Protein AF-A0AAD3H451-F1 (afdb_monomer_lite)

Organism: NCBI:txid426638

Secondary structure (DSSP, 8-state):
---HHHHHHHHHHHHHHHHHHTTHHHHHHHHHHHHHHHHHHHTTS------SS-GGGSHHHHHHHHHTT-----HHHHHHHHHGGGS---------------S--------------SS-HHHHHHHHHHHHHHHT-HHHHHHHHHHHHHHHS---GGG----TTS-GGG--TTHHHHHHHHHHHHHHHHHHHHHHT-

pLDDT: mean 73.55, std 19.41, range [30.14, 94.62]

Structure (mmCIF, N/CA/C/O backbone):
data_AF-A0AAD3H451-F1
#
_entry.id   AF-A0AAD3H451-F1
#
loop_
_atom_site.group_PDB
_atom_site.id
_atom_site.type_symbol
_atom_site.label_atom_id
_atom_site.label_alt_id
_atom_site.label_comp_id
_atom_site.label_asym_id
_atom_site.label_entity_id
_atom_site.label_seq_id
_atom_site.pdbx_PDB_ins_code
_atom_site.Cartn_x
_atom_site.Cartn_y
_atom_site.Cartn_z
_atom_site.occupancy
_atom_site.B_iso_or_equiv
_atom_site.auth_seq_id
_atom_site.auth_comp_id
_atom_site.auth_asym_id
_atom_site.auth_atom_id
_atom_site.pdbx_PDB_model_num
ATOM 1 N N . MET A 1 1 ? 6.032 -18.354 -33.527 1.00 51.16 1 MET A N 1
ATOM 2 C CA . MET A 1 1 ? 7.260 -18.068 -32.752 1.00 51.16 1 MET A CA 1
ATOM 3 C C . MET A 1 1 ? 6.997 -16.821 -31.937 1.00 51.16 1 MET A C 1
ATOM 5 O O . MET A 1 1 ? 6.610 -15.822 -32.528 1.00 51.16 1 MET A O 1
ATOM 9 N N . GLN A 1 2 ? 7.125 -16.893 -30.615 1.00 64.44 2 GLN A N 1
ATOM 10 C CA . GLN A 1 2 ? 6.953 -15.734 -29.738 1.00 64.44 2 GLN A CA 1
ATOM 11 C C . GLN A 1 2 ? 8.214 -14.866 -29.812 1.00 64.44 2 GLN A C 1
ATOM 13 O O . GLN A 1 2 ? 9.323 -15.405 -29.805 1.00 64.44 2 GLN A O 1
ATOM 18 N N . SER A 1 3 ? 8.066 -13.548 -29.959 1.00 85.88 3 SER A N 1
ATOM 19 C CA . SER A 1 3 ? 9.217 -12.641 -30.021 1.00 85.88 3 SER A CA 1
ATOM 20 C C . SER A 1 3 ? 9.951 -12.638 -28.679 1.00 85.88 3 SER A C 1
ATOM 22 O O . SER A 1 3 ? 9.318 -12.699 -27.626 1.00 85.88 3 SER A O 1
ATOM 24 N N . LEU A 1 4 ? 11.281 -12.494 -28.690 1.00 84.19 4 LEU A N 1
ATOM 25 C CA . LEU A 1 4 ? 12.076 -12.323 -27.465 1.00 84.19 4 LEU A CA 1
ATOM 26 C C . LEU A 1 4 ? 11.558 -11.152 -26.610 1.00 84.19 4 LEU A C 1
ATOM 28 O O . LEU A 1 4 ? 11.587 -11.219 -25.385 1.00 84.19 4 LEU A O 1
ATOM 32 N N . LYS A 1 5 ? 11.041 -10.096 -27.255 1.00 81.81 5 LYS A N 1
ATOM 33 C CA . LYS A 1 5 ? 10.414 -8.962 -26.561 1.00 81.81 5 LYS A CA 1
ATOM 34 C C . LYS A 1 5 ? 9.150 -9.386 -25.812 1.00 81.81 5 LYS A C 1
ATOM 36 O O . LYS A 1 5 ? 9.004 -9.031 -24.649 1.00 81.81 5 LYS A O 1
ATOM 41 N N . ASP A 1 6 ? 8.297 -10.185 -26.449 1.00 81.12 6 ASP A N 1
ATOM 42 C CA . ASP A 1 6 ? 7.048 -10.666 -25.851 1.00 81.12 6 ASP A CA 1
ATOM 43 C C . ASP A 1 6 ? 7.334 -11.586 -24.658 1.00 81.12 6 ASP A C 1
ATOM 45 O O . ASP A 1 6 ? 6.686 -11.459 -23.625 1.00 81.12 6 ASP A O 1
ATOM 49 N N . TYR A 1 7 ? 8.351 -12.449 -24.770 1.00 82.25 7 TYR A N 1
ATOM 50 C CA . TYR A 1 7 ? 8.798 -13.320 -23.678 1.00 82.25 7 TYR A CA 1
ATOM 51 C C . TYR A 1 7 ? 9.331 -12.530 -22.471 1.00 82.25 7 TYR A C 1
ATOM 53 O O . TYR A 1 7 ? 8.996 -12.822 -21.325 1.00 82.25 7 TYR A O 1
ATOM 61 N N . ILE A 1 8 ? 10.156 -11.504 -22.711 1.00 86.06 8 ILE A N 1
ATOM 62 C CA . ILE A 1 8 ? 10.684 -10.661 -21.629 1.00 86.06 8 ILE A CA 1
ATOM 63 C C . ILE A 1 8 ? 9.547 -9.894 -20.944 1.00 86.06 8 ILE A C 1
ATOM 65 O O . ILE A 1 8 ? 9.531 -9.791 -19.718 1.00 86.06 8 ILE A O 1
ATOM 69 N N . SER A 1 9 ? 8.587 -9.370 -21.712 1.00 84.75 9 SER A N 1
ATOM 70 C CA . SER A 1 9 ? 7.425 -8.673 -21.156 1.00 84.75 9 SER A CA 1
ATOM 71 C C . SER A 1 9 ? 6.523 -9.598 -20.339 1.00 84.75 9 SER A C 1
ATOM 73 O O . SER A 1 9 ? 6.148 -9.220 -19.232 1.00 84.75 9 SER A O 1
ATOM 75 N N . SER A 1 10 ? 6.234 -10.814 -20.814 1.00 84.88 10 SER A N 1
ATOM 76 C CA . SER A 1 10 ? 5.425 -11.774 -20.053 1.00 84.88 10 SER A CA 1
ATOM 77 C C . SER A 1 10 ? 6.115 -12.208 -18.761 1.00 84.88 10 SER A C 1
ATOM 79 O O . SER A 1 10 ? 5.480 -12.253 -17.713 1.00 84.88 10 SER A O 1
ATOM 81 N N . PHE A 1 11 ? 7.428 -12.453 -18.806 1.00 86.31 11 PHE A N 1
ATOM 82 C CA . PHE A 1 11 ? 8.206 -12.792 -17.616 1.00 86.31 11 PHE A CA 1
ATOM 83 C C . PHE A 1 11 ? 8.221 -11.649 -16.590 1.00 86.31 11 PHE A C 1
ATOM 85 O O . PHE A 1 11 ? 8.091 -11.879 -15.387 1.00 86.31 11 PHE A O 1
ATOM 92 N N . ALA A 1 12 ? 8.362 -10.402 -17.051 1.00 87.00 12 ALA A N 1
ATOM 93 C CA . ALA A 1 12 ? 8.300 -9.235 -16.177 1.00 87.00 12 ALA A CA 1
ATOM 94 C C . ALA A 1 12 ? 6.914 -9.081 -15.528 1.00 87.00 12 ALA A C 1
ATOM 96 O O . ALA A 1 12 ? 6.833 -8.826 -14.326 1.00 87.00 12 ALA A O 1
ATOM 97 N N . ASP A 1 13 ? 5.840 -9.283 -16.294 1.00 88.31 13 ASP A N 1
ATOM 98 C CA . ASP A 1 13 ? 4.466 -9.234 -15.788 1.00 88.31 13 ASP A CA 1
ATOM 99 C C . ASP A 1 13 ? 4.198 -10.324 -14.744 1.00 88.31 13 ASP A C 1
ATOM 101 O O . ASP A 1 13 ? 3.615 -10.038 -13.697 1.00 88.31 13 ASP A O 1
ATOM 105 N N . GLU A 1 14 ? 4.686 -11.543 -14.977 1.00 86.69 14 GLU A N 1
ATOM 106 C CA . GLU A 1 14 ? 4.585 -12.651 -14.027 1.00 86.69 14 GLU A CA 1
ATOM 107 C C . GLU A 1 14 ? 5.335 -12.340 -12.724 1.00 86.69 14 GLU A C 1
ATOM 109 O O . GLU A 1 14 ? 4.774 -12.473 -11.635 1.00 86.69 14 GLU A O 1
ATOM 114 N N . GLN A 1 15 ? 6.561 -11.807 -1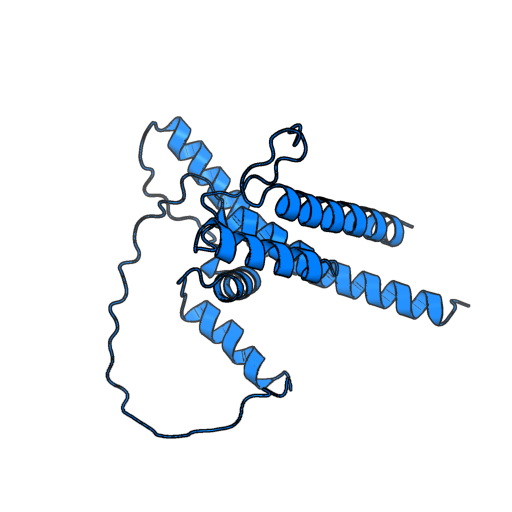2.802 1.00 87.50 15 GLN A N 1
ATOM 115 C CA . GLN A 1 15 ? 7.282 -11.364 -11.605 1.00 87.50 15 GLN A CA 1
ATOM 116 C C . GLN A 1 15 ? 6.552 -10.253 -10.849 1.00 87.50 15 GLN A C 1
ATOM 118 O O . GLN A 1 15 ? 6.535 -10.247 -9.615 1.00 87.50 15 GLN A O 1
ATOM 123 N N . THR A 1 16 ? 5.976 -9.287 -11.562 1.00 88.31 16 THR A N 1
ATOM 124 C CA . THR A 1 16 ? 5.192 -8.213 -10.950 1.00 88.31 16 THR A CA 1
ATOM 125 C C . THR A 1 16 ? 3.943 -8.770 -10.263 1.00 88.31 16 THR A C 1
ATOM 127 O O . THR A 1 16 ? 3.632 -8.361 -9.141 1.00 88.31 16 THR A O 1
ATOM 130 N N . TYR A 1 17 ? 3.268 -9.741 -10.875 1.00 87.69 17 TYR A N 1
ATOM 131 C CA . TYR A 1 17 ? 2.113 -10.417 -10.292 1.00 87.69 17 TYR A CA 1
ATOM 132 C C . TYR A 1 17 ? 2.474 -11.214 -9.030 1.00 87.69 17 TYR A C 1
ATOM 134 O O . TYR A 1 17 ? 1.788 -11.101 -8.013 1.00 87.69 17 TYR A O 1
ATOM 142 N N . GLU A 1 18 ? 3.597 -11.933 -9.029 1.00 86.62 18 GLU A N 1
ATOM 143 C CA . GLU A 1 18 ? 4.084 -12.641 -7.837 1.00 86.62 18 GLU A CA 1
ATOM 144 C C . GLU A 1 18 ? 4.437 -11.680 -6.689 1.00 86.62 18 GLU A C 1
ATOM 146 O O . GLU A 1 18 ? 4.125 -11.942 -5.526 1.00 86.62 18 GLU A O 1
ATOM 151 N N . ARG A 1 19 ? 5.008 -10.506 -6.989 1.00 86.38 19 ARG A N 1
ATOM 152 C CA . ARG A 1 19 ? 5.228 -9.458 -5.973 1.00 86.38 19 ARG A CA 1
ATOM 153 C C . ARG A 1 19 ? 3.914 -8.909 -5.419 1.00 86.38 19 ARG A C 1
ATOM 155 O O . ARG A 1 19 ? 3.846 -8.592 -4.235 1.00 86.38 19 ARG A O 1
ATOM 162 N N . LEU A 1 20 ? 2.874 -8.804 -6.245 1.00 88.75 20 LEU A N 1
ATOM 163 C CA . LEU A 1 20 ? 1.543 -8.381 -5.802 1.00 88.75 20 LEU A CA 1
ATOM 164 C C . LEU A 1 20 ? 0.877 -9.427 -4.908 1.00 88.75 20 LEU A C 1
ATOM 166 O O . LEU A 1 20 ? 0.284 -9.046 -3.902 1.00 88.75 20 LEU A O 1
ATOM 170 N N . LYS A 1 21 ? 1.041 -10.725 -5.194 1.00 87.88 21 LYS A N 1
ATOM 171 C CA . LYS A 1 21 ? 0.576 -11.800 -4.299 1.00 87.88 21 LYS A CA 1
ATOM 172 C C . LYS A 1 21 ? 1.176 -11.692 -2.899 1.00 87.88 21 LYS A C 1
ATOM 174 O O . LYS A 1 21 ? 0.471 -11.914 -1.922 1.00 87.88 21 LYS A O 1
ATOM 179 N N . GLN A 1 22 ? 2.440 -11.279 -2.781 1.00 84.56 22 GLN A N 1
ATOM 180 C CA . GLN A 1 22 ? 3.082 -11.055 -1.476 1.00 84.56 22 GLN A CA 1
ATOM 181 C C . GLN A 1 22 ? 2.424 -9.924 -0.667 1.00 84.56 22 GLN A C 1
ATOM 183 O O . GLN A 1 22 ? 2.568 -9.882 0.554 1.00 84.56 22 GLN A O 1
ATOM 188 N N . CYS A 1 23 ? 1.679 -9.018 -1.310 1.00 92.06 23 CYS A N 1
ATOM 189 C CA . CYS A 1 23 ? 0.878 -8.021 -0.601 1.00 92.06 23 CYS A CA 1
ATOM 190 C C . CYS A 1 23 ? -0.379 -8.617 0.052 1.00 92.06 23 CYS A C 1
ATOM 192 O O . CYS A 1 23 ? -0.936 -7.972 0.939 1.00 92.06 23 CYS A O 1
ATOM 194 N N . GLY A 1 24 ? -0.786 -9.837 -0.323 1.00 89.50 24 GLY A N 1
ATOM 195 C CA . GLY A 1 24 ? -1.948 -10.540 0.230 1.00 89.50 24 GLY A CA 1
ATOM 196 C C . GLY A 1 24 ? -1.877 -10.736 1.746 1.00 89.50 24 GLY A C 1
ATOM 197 O O . GLY A 1 24 ? -2.865 -10.511 2.432 1.00 89.50 24 GLY A O 1
ATOM 198 N N . GLU A 1 25 ? -0.692 -10.998 2.309 1.00 88.38 25 GLU A N 1
ATOM 199 C CA . GLU A 1 25 ? -0.526 -11.104 3.770 1.00 88.38 25 GLU A CA 1
ATOM 200 C C . GLU A 1 25 ? -0.919 -9.798 4.494 1.00 88.38 25 GLU A C 1
ATOM 202 O O . GLU A 1 25 ? -1.491 -9.809 5.586 1.00 88.38 25 GLU A O 1
ATOM 207 N N . ILE A 1 26 ? -0.631 -8.643 3.879 1.00 90.44 26 ILE A N 1
ATOM 208 C CA . ILE A 1 26 ? -1.026 -7.333 4.414 1.00 90.44 26 ILE A CA 1
ATOM 209 C C . ILE A 1 26 ? -2.531 -7.100 4.206 1.00 90.44 26 ILE A C 1
ATOM 211 O O . ILE A 1 26 ? -3.169 -6.471 5.053 1.00 90.44 26 ILE A O 1
ATOM 215 N N . GLU A 1 27 ? -3.112 -7.599 3.111 1.00 92.12 27 GLU A N 1
ATOM 216 C CA . GLU A 1 27 ? -4.566 -7.567 2.883 1.00 92.12 27 GLU A CA 1
ATOM 217 C C . GLU A 1 27 ? -5.321 -8.366 3.947 1.00 92.12 27 GLU A C 1
ATOM 219 O O . GLU A 1 27 ? -6.341 -7.890 4.454 1.00 92.12 27 GLU A O 1
ATOM 224 N N . ASP A 1 28 ? -4.790 -9.517 4.354 1.00 90.94 28 ASP A N 1
ATOM 225 C CA . ASP A 1 28 ? -5.343 -10.326 5.439 1.00 90.94 28 ASP A CA 1
ATOM 226 C C . ASP A 1 28 ? -5.274 -9.575 6.775 1.00 90.94 28 ASP A C 1
ATOM 228 O O . ASP A 1 28 ? -6.281 -9.458 7.480 1.00 90.94 28 ASP A O 1
ATOM 232 N N . ALA A 1 29 ? -4.125 -8.962 7.090 1.00 88.75 29 ALA A N 1
ATOM 233 C CA . ALA A 1 29 ? -3.972 -8.119 8.280 1.00 88.75 29 ALA A CA 1
ATOM 234 C C . ALA A 1 29 ? -4.946 -6.922 8.277 1.00 88.75 29 ALA A C 1
ATOM 236 O O . ALA A 1 29 ? -5.543 -6.577 9.304 1.00 88.75 29 ALA A O 1
ATOM 237 N N . LEU A 1 30 ? -5.146 -6.284 7.117 1.00 90.31 30 LEU A N 1
ATOM 238 C CA . LEU A 1 30 ? -6.109 -5.195 6.950 1.00 90.31 30 LEU A CA 1
ATOM 239 C C . LEU A 1 30 ? -7.546 -5.683 7.155 1.00 90.31 30 LEU A C 1
ATOM 241 O O . LEU A 1 30 ? -8.328 -5.024 7.846 1.00 90.31 30 LEU A O 1
ATOM 245 N N . THR A 1 31 ? -7.893 -6.830 6.577 1.00 91.06 31 THR A N 1
ATOM 246 C CA . THR A 1 31 ? -9.216 -7.450 6.706 1.00 91.06 31 THR A CA 1
ATOM 247 C C . THR A 1 31 ? -9.520 -7.767 8.164 1.00 91.06 31 THR A C 1
ATOM 249 O O . THR A 1 31 ? -10.601 -7.435 8.661 1.00 91.06 31 THR A O 1
ATOM 252 N N . GLU A 1 32 ? -8.543 -8.311 8.886 1.00 88.44 32 GLU A N 1
ATOM 253 C CA . GLU A 1 32 ? -8.673 -8.635 10.300 1.00 88.44 32 GLU A CA 1
ATOM 254 C C . GLU A 1 32 ? -8.827 -7.376 11.170 1.00 88.44 32 GLU A C 1
ATOM 256 O O . GLU A 1 32 ? -9.737 -7.303 12.006 1.00 88.44 32 GLU A O 1
ATOM 261 N N . CYS A 1 33 ? -8.047 -6.319 10.903 1.00 86.56 33 CYS A N 1
ATOM 262 C CA . CYS A 1 33 ? -8.249 -5.018 11.549 1.00 86.56 33 CYS A CA 1
ATOM 263 C C . CYS A 1 33 ? -9.675 -4.494 11.340 1.00 86.56 33 CYS A C 1
ATOM 265 O O . CYS A 1 33 ? -10.351 -4.054 12.279 1.00 86.56 33 CYS A O 1
ATOM 267 N N . GLN A 1 34 ? -10.161 -4.535 10.097 1.00 88.25 34 GLN A N 1
ATOM 268 C CA . GLN A 1 34 ? -11.492 -4.046 9.757 1.00 88.25 34 GLN A CA 1
ATOM 269 C C . GLN A 1 34 ? -12.590 -4.883 10.421 1.00 88.25 34 GLN A C 1
ATOM 271 O O . GLN A 1 34 ? -13.596 -4.319 10.866 1.00 88.25 34 GLN A O 1
ATOM 276 N N . ARG A 1 35 ? -12.406 -6.206 10.519 1.00 88.38 35 ARG A N 1
ATOM 277 C CA . ARG A 1 35 ? -13.314 -7.124 11.218 1.00 88.38 35 ARG A CA 1
ATOM 278 C C . ARG A 1 35 ? -13.428 -6.749 12.693 1.00 88.38 35 ARG A C 1
ATOM 280 O O . ARG A 1 35 ? -14.539 -6.490 13.163 1.00 88.38 35 ARG A O 1
ATOM 287 N N . ILE A 1 36 ? -12.301 -6.627 13.395 1.00 84.44 36 ILE A N 1
ATOM 288 C CA . ILE A 1 36 ? -12.267 -6.239 14.814 1.00 84.44 36 ILE A CA 1
ATOM 289 C C . ILE A 1 36 ? -12.888 -4.860 15.010 1.00 84.44 36 ILE A C 1
ATOM 291 O O . ILE A 1 36 ? -13.724 -4.673 15.895 1.00 84.44 36 ILE A O 1
ATOM 295 N N . ARG A 1 37 ? -12.577 -3.898 14.135 1.00 82.50 37 ARG A N 1
ATOM 296 C CA . ARG A 1 37 ? -13.175 -2.560 14.188 1.00 82.50 37 ARG A CA 1
ATOM 297 C C . ARG A 1 37 ? -14.698 -2.594 14.049 1.00 82.50 37 ARG A C 1
ATOM 299 O O . ARG A 1 37 ? -15.393 -1.870 14.764 1.00 82.50 37 ARG A O 1
ATOM 306 N N . LYS A 1 38 ? -15.234 -3.394 13.120 1.00 84.19 38 LYS A N 1
ATOM 307 C CA . LYS A 1 38 ? -16.688 -3.561 12.941 1.00 84.19 38 LYS A CA 1
ATOM 308 C C . LYS A 1 38 ? -17.328 -4.149 14.195 1.00 84.19 38 LYS A C 1
ATOM 310 O O . LYS A 1 38 ? -18.381 -3.666 14.607 1.00 84.19 38 LYS A O 1
ATOM 315 N N . LEU A 1 39 ? -16.692 -5.141 14.815 1.00 82.94 39 LEU A N 1
ATOM 316 C CA . LEU A 1 39 ? -17.170 -5.710 16.072 1.00 82.94 39 LEU A CA 1
ATOM 317 C C . LEU A 1 39 ? -17.139 -4.671 17.200 1.00 82.94 39 LEU A C 1
ATOM 319 O O . LEU A 1 39 ? -18.149 -4.494 17.874 1.00 82.94 39 LEU A O 1
ATOM 323 N N . ALA A 1 40 ? -16.044 -3.921 17.358 1.00 79.62 40 ALA A N 1
ATOM 324 C CA . ALA A 1 40 ? -15.904 -2.924 18.424 1.00 79.62 40 ALA A CA 1
ATOM 325 C C . ALA A 1 40 ? -16.958 -1.813 18.321 1.00 79.62 40 ALA A C 1
ATOM 327 O O . ALA A 1 40 ? -17.540 -1.397 19.323 1.00 79.62 40 ALA A O 1
ATOM 328 N N . LYS A 1 41 ? -17.285 -1.390 17.090 1.00 80.62 41 LYS A N 1
ATOM 329 C CA . LYS A 1 41 ? -18.405 -0.472 16.834 1.00 80.62 41 LYS A CA 1
ATOM 330 C C . LYS A 1 41 ? -19.750 -1.057 17.274 1.00 80.62 41 LYS A C 1
ATOM 332 O O . LYS A 1 41 ? -20.539 -0.338 17.879 1.00 80.62 41 LYS A O 1
ATOM 337 N N . LYS A 1 42 ? -20.014 -2.337 16.984 1.00 81.19 42 LYS A N 1
ATOM 338 C CA . LYS A 1 42 ? -21.255 -3.019 17.397 1.00 81.19 42 LYS A CA 1
ATOM 339 C C . LYS A 1 42 ? -21.348 -3.176 18.918 1.00 81.19 42 LYS A C 1
ATOM 341 O O . LYS A 1 42 ? -22.424 -2.999 19.473 1.00 81.19 42 LYS A O 1
ATOM 346 N N . ALA A 1 43 ? -20.228 -3.452 19.582 1.00 78.44 43 ALA A N 1
ATOM 347 C CA . ALA A 1 43 ? -20.159 -3.661 21.026 1.00 78.44 43 ALA A CA 1
ATOM 348 C C . ALA A 1 43 ? -20.160 -2.361 21.861 1.00 78.44 43 ALA A C 1
ATOM 350 O O . ALA A 1 43 ? -20.116 -2.440 23.084 1.00 78.44 43 ALA A O 1
ATOM 351 N N . LYS A 1 44 ? -20.192 -1.168 21.234 1.00 69.94 44 LYS A N 1
ATOM 352 C CA . LYS A 1 44 ? -20.089 0.150 21.905 1.00 69.94 44 LYS A CA 1
ATOM 353 C C . LYS A 1 44 ? -18.922 0.245 22.910 1.00 69.94 44 LYS A C 1
ATOM 355 O O . LYS A 1 44 ? -19.012 0.963 23.902 1.00 69.94 44 LYS A O 1
ATOM 360 N N . GLY A 1 45 ? -17.819 -0.464 22.672 1.00 60.38 45 GLY A N 1
ATOM 361 C CA . GLY A 1 45 ? -16.760 -0.601 23.669 1.00 60.38 45 GLY A CA 1
ATOM 362 C C . GLY A 1 45 ? -15.492 -1.260 23.143 1.00 60.38 45 GLY A C 1
ATOM 363 O O . GLY A 1 45 ? -15.361 -1.547 21.950 1.00 60.38 45 GLY A O 1
ATOM 364 N N . LYS A 1 46 ? -14.535 -1.471 24.053 1.00 58.62 46 LYS A N 1
ATOM 365 C CA . LYS A 1 46 ? -13.298 -2.203 23.767 1.00 58.62 46 LYS A CA 1
ATOM 366 C C . LYS A 1 46 ? -13.621 -3.686 23.639 1.00 58.62 46 LYS A C 1
ATOM 368 O O . LYS A 1 46 ? -14.264 -4.254 24.513 1.00 58.62 46 LYS A O 1
ATOM 373 N N . ILE A 1 47 ? -13.166 -4.290 22.550 1.00 61.25 47 ILE A N 1
ATOM 374 C CA . ILE A 1 47 ? -13.132 -5.740 22.412 1.00 61.25 47 ILE A CA 1
ATOM 375 C C . ILE A 1 47 ? -11.695 -6.158 22.678 1.00 61.25 47 ILE A C 1
ATOM 377 O O . ILE A 1 47 ? -10.792 -5.694 21.983 1.00 61.25 47 ILE A O 1
ATOM 381 N N . ASP A 1 48 ? -11.498 -7.045 23.649 1.00 63.41 48 ASP A N 1
ATOM 382 C CA . ASP A 1 48 ? -10.198 -7.648 23.968 1.00 63.41 48 ASP A CA 1
ATOM 383 C C . ASP A 1 48 ? -9.860 -8.794 22.997 1.00 63.41 48 ASP A C 1
ATOM 385 O O . ASP A 1 48 ? -9.395 -9.861 23.385 1.00 63.41 48 ASP A O 1
ATOM 389 N N . GLN A 1 49 ? -10.136 -8.592 21.706 1.00 67.19 49 GLN A N 1
ATOM 390 C CA . GLN A 1 49 ? -9.804 -9.543 20.654 1.00 67.19 49 GLN A CA 1
ATOM 391 C C . GLN A 1 49 ? -8.537 -9.052 19.964 1.00 67.19 49 GLN A C 1
ATOM 393 O O . GLN A 1 49 ? -8.540 -8.017 19.296 1.00 67.19 49 GLN A O 1
ATOM 398 N N . GLU A 1 50 ? -7.447 -9.791 20.159 1.00 71.00 50 GLU A N 1
ATOM 399 C CA . GLU A 1 50 ? -6.223 -9.584 19.395 1.00 71.00 50 GLU A CA 1
ATOM 400 C C . GLU A 1 50 ? -6.474 -10.044 17.943 1.00 71.00 50 GLU A C 1
ATOM 402 O O . GLU A 1 50 ? -7.090 -11.096 17.745 1.00 71.00 50 GLU A O 1
ATOM 407 N N . PRO A 1 51 ? -6.065 -9.266 16.923 1.00 74.62 51 PRO A N 1
ATOM 408 C CA . PRO A 1 51 ? -6.083 -9.727 15.534 1.00 74.62 51 PRO A CA 1
ATOM 409 C C . PRO A 1 51 ? -5.311 -11.033 15.380 1.00 74.62 51 PRO A C 1
ATOM 411 O O . PRO A 1 51 ? -4.197 -11.159 15.886 1.00 74.62 51 PRO A O 1
ATOM 414 N N . SER A 1 52 ? -5.888 -11.980 14.638 1.00 80.62 52 SER A N 1
ATOM 415 C CA . SER A 1 52 ? -5.211 -13.234 14.286 1.00 80.62 52 SER A CA 1
ATOM 416 C C . SER A 1 52 ? -3.969 -13.015 13.419 1.00 80.62 52 SER A C 1
ATOM 418 O O . SER A 1 52 ? -3.049 -13.825 13.461 1.00 80.62 52 SER A O 1
ATOM 420 N N . ILE A 1 53 ? -3.951 -11.933 12.635 1.00 81.31 53 ILE A N 1
ATOM 421 C CA . ILE A 1 53 ? -2.838 -11.534 11.772 1.00 81.31 53 ILE A CA 1
ATOM 422 C C . ILE A 1 53 ? -2.589 -10.043 11.981 1.00 81.31 53 ILE A C 1
ATOM 424 O O . ILE A 1 53 ? -3.476 -9.214 11.761 1.00 81.31 53 ILE A O 1
ATOM 428 N N . ARG A 1 54 ? -1.373 -9.685 12.396 1.00 81.81 54 ARG A N 1
ATOM 429 C CA . ARG A 1 54 ? -0.939 -8.291 12.543 1.00 81.81 54 ARG A CA 1
ATOM 430 C C . ARG A 1 54 ? -0.029 -7.906 11.396 1.00 81.81 54 ARG A C 1
ATOM 432 O O . ARG A 1 54 ? 0.692 -8.729 10.843 1.00 81.81 54 ARG A O 1
ATOM 439 N N . LEU A 1 55 ? 0.045 -6.606 11.123 1.00 82.25 55 LEU A N 1
ATOM 440 C CA . LEU A 1 55 ? 0.996 -6.080 10.146 1.00 82.25 55 LEU A CA 1
ATOM 441 C C . LEU A 1 55 ? 2.444 -6.531 10.428 1.00 82.25 55 LEU A C 1
ATOM 443 O O . LEU A 1 55 ? 3.195 -6.827 9.502 1.00 82.25 55 LEU A O 1
ATOM 447 N N . THR A 1 56 ? 2.810 -6.615 11.709 1.00 82.56 56 THR A N 1
ATOM 448 C CA . THR A 1 56 ? 4.123 -7.061 12.200 1.00 82.56 56 THR A CA 1
ATOM 449 C C . THR A 1 56 ? 4.437 -8.523 11.950 1.00 82.56 56 THR A C 1
ATOM 451 O O . THR A 1 56 ? 5.591 -8.915 12.071 1.00 82.56 56 THR A O 1
ATOM 454 N N . ASP A 1 57 ? 3.423 -9.330 11.663 1.00 82.25 57 ASP A N 1
ATOM 455 C CA . ASP A 1 57 ? 3.583 -10.766 11.449 1.00 82.25 57 ASP A CA 1
ATOM 456 C C . ASP A 1 57 ? 3.891 -11.060 9.976 1.00 82.25 57 ASP A C 1
ATOM 458 O O . ASP A 1 57 ? 4.367 -12.138 9.639 1.00 82.25 57 ASP A O 1
ATOM 462 N N . THR A 1 58 ? 3.678 -10.067 9.108 1.00 82.38 58 THR A N 1
ATOM 463 C CA . THR A 1 58 ? 3.914 -10.148 7.667 1.00 82.38 58 THR A CA 1
ATOM 464 C C . THR A 1 58 ? 5.299 -9.608 7.317 1.00 82.38 58 THR A C 1
ATOM 466 O O . THR A 1 58 ? 5.747 -8.570 7.827 1.00 82.38 58 THR A O 1
ATOM 469 N N . ARG A 1 59 ? 5.992 -10.274 6.389 1.00 83.06 59 ARG A N 1
ATOM 470 C CA . ARG A 1 59 ? 7.338 -9.849 5.968 1.00 83.06 59 ARG A CA 1
ATOM 471 C C . ARG A 1 59 ? 7.300 -8.500 5.249 1.00 83.06 59 ARG A C 1
ATOM 473 O O . ARG A 1 59 ? 8.133 -7.626 5.507 1.00 83.06 59 ARG A O 1
ATOM 480 N N . ALA A 1 60 ? 6.336 -8.326 4.348 1.00 84.88 60 ALA A N 1
ATOM 481 C CA . ALA A 1 60 ? 6.146 -7.078 3.619 1.00 84.88 60 ALA A CA 1
ATOM 482 C C . ALA A 1 60 ? 5.731 -5.935 4.564 1.00 84.88 60 ALA A C 1
ATOM 484 O O . ALA A 1 60 ? 6.264 -4.829 4.452 1.00 84.88 60 ALA A O 1
ATOM 485 N N . GLY A 1 61 ? 4.872 -6.208 5.553 1.00 85.94 61 GLY A N 1
ATOM 486 C CA . GLY A 1 61 ? 4.458 -5.222 6.548 1.00 85.94 61 GLY A CA 1
ATOM 487 C C . GLY A 1 61 ? 5.618 -4.719 7.400 1.00 85.94 61 GLY A C 1
ATOM 488 O O . GLY A 1 61 ? 5.753 -3.510 7.574 1.00 85.94 61 GLY A O 1
ATOM 489 N N . MET A 1 62 ? 6.523 -5.601 7.835 1.00 85.62 62 MET A N 1
ATOM 490 C CA . MET A 1 62 ? 7.742 -5.196 8.550 1.00 85.62 62 MET A CA 1
ATOM 491 C C . MET A 1 62 ? 8.682 -4.346 7.695 1.00 85.62 62 MET A C 1
ATOM 493 O O . MET A 1 62 ? 9.240 -3.358 8.178 1.00 85.62 62 MET A O 1
ATOM 497 N N . LYS A 1 63 ? 8.851 -4.689 6.412 1.00 86.50 63 LYS A N 1
ATOM 498 C CA . LYS A 1 63 ? 9.671 -3.889 5.491 1.00 86.50 63 LYS A CA 1
ATOM 499 C C . LYS A 1 63 ? 9.120 -2.467 5.354 1.00 86.50 63 LYS A C 1
ATOM 501 O O . LYS A 1 63 ? 9.892 -1.511 5.374 1.00 86.50 63 LYS A O 1
ATOM 506 N N . ILE A 1 64 ? 7.800 -2.327 5.256 1.00 88.31 64 ILE A N 1
ATOM 507 C CA . ILE A 1 64 ? 7.146 -1.023 5.117 1.00 88.31 64 ILE A CA 1
ATOM 508 C C . ILE A 1 64 ? 7.152 -0.252 6.438 1.00 88.31 64 ILE A C 1
ATOM 510 O O . ILE A 1 64 ? 7.465 0.934 6.442 1.00 88.31 64 ILE A O 1
ATOM 514 N N . ALA A 1 65 ? 6.897 -0.922 7.562 1.00 86.81 65 ALA A N 1
ATOM 515 C CA . ALA A 1 65 ? 6.971 -0.309 8.885 1.00 86.81 65 ALA A CA 1
ATOM 516 C C . ALA A 1 65 ? 8.367 0.263 9.177 1.00 86.81 65 ALA A C 1
ATOM 518 O O . ALA A 1 65 ? 8.464 1.350 9.739 1.00 86.81 65 ALA A O 1
ATOM 519 N N . ARG A 1 66 ? 9.435 -0.427 8.744 1.00 85.19 66 ARG A N 1
ATOM 520 C CA . ARG A 1 66 ? 10.813 0.088 8.792 1.00 85.19 66 ARG A CA 1
ATOM 521 C C . ARG A 1 66 ? 11.031 1.243 7.826 1.00 85.19 66 ARG A C 1
ATOM 523 O O . ARG A 1 66 ? 11.618 2.238 8.214 1.00 85.19 66 ARG A O 1
ATOM 530 N N . TYR A 1 67 ? 10.549 1.138 6.586 1.00 88.25 67 TYR A N 1
ATOM 531 C CA . TYR A 1 67 ? 10.673 2.232 5.620 1.00 88.25 67 TYR A CA 1
ATOM 532 C C . TYR A 1 67 ? 10.027 3.528 6.121 1.00 88.25 67 TYR A C 1
ATOM 534 O O . TYR A 1 67 ? 10.536 4.600 5.818 1.00 88.25 67 TYR A O 1
ATOM 542 N N . TYR A 1 68 ? 8.943 3.446 6.890 1.00 84.88 68 TYR A N 1
ATOM 543 C CA . TYR A 1 68 ? 8.301 4.600 7.510 1.00 84.88 68 TYR A CA 1
ATOM 544 C C . TYR A 1 68 ? 8.677 4.804 8.981 1.00 84.88 68 TYR A C 1
ATOM 546 O O . TYR A 1 68 ? 8.032 5.611 9.630 1.00 84.88 68 TYR A O 1
ATOM 554 N N . ASP A 1 69 ? 9.682 4.123 9.530 1.00 83.62 69 ASP A N 1
ATOM 555 C CA . ASP A 1 69 ? 10.177 4.380 10.891 1.00 83.62 69 ASP A CA 1
ATOM 556 C C . ASP A 1 69 ? 9.080 4.319 11.985 1.00 83.62 69 ASP A C 1
ATOM 558 O O . ASP A 1 69 ? 9.086 5.063 12.961 1.00 83.62 69 ASP A O 1
ATOM 562 N N . TRP A 1 70 ? 8.098 3.420 11.844 1.00 84.06 70 TRP A N 1
ATOM 563 C CA . TRP A 1 70 ? 6.929 3.350 12.738 1.00 84.06 70 TRP A CA 1
ATOM 564 C C . TRP A 1 70 ? 7.197 2.771 14.134 1.00 84.06 70 TRP A C 1
ATOM 566 O O . TRP A 1 70 ? 6.245 2.617 14.907 1.00 84.06 70 TRP A O 1
ATOM 576 N N . GLY A 1 71 ? 8.444 2.399 14.434 1.00 74.75 71 GLY A N 1
ATOM 577 C CA . GLY A 1 71 ? 8.841 1.837 15.728 1.00 74.75 71 GLY A CA 1
ATOM 578 C C . GLY A 1 71 ? 8.161 0.508 16.069 1.00 74.75 71 GLY A C 1
ATOM 579 O O . GLY A 1 71 ? 7.946 0.220 17.240 1.00 74.75 71 GLY A O 1
ATOM 580 N N . ILE A 1 72 ? 7.760 -0.285 15.067 1.00 71.38 72 ILE A N 1
ATOM 581 C CA . ILE A 1 72 ? 7.102 -1.577 15.298 1.00 71.38 72 ILE A CA 1
ATOM 582 C C . ILE A 1 72 ? 8.113 -2.707 15.108 1.00 71.38 72 ILE A C 1
ATOM 584 O O . ILE A 1 72 ? 8.678 -2.846 14.023 1.00 71.38 72 ILE A O 1
ATOM 588 N N . SER A 1 73 ? 8.317 -3.517 16.145 1.00 64.38 73 SER A N 1
ATOM 589 C CA . SER A 1 73 ? 9.219 -4.669 16.135 1.00 64.38 73 SER A CA 1
ATOM 590 C C . SER A 1 73 ? 8.460 -5.970 16.420 1.00 64.38 73 SER A C 1
ATOM 592 O O . SER A 1 73 ? 7.530 -6.021 17.225 1.00 64.38 73 SER A O 1
ATOM 594 N N . ASN A 1 74 ? 8.843 -7.041 15.724 1.00 66.88 74 ASN A N 1
ATOM 595 C CA . ASN A 1 74 ? 8.452 -8.414 16.041 1.00 66.88 74 ASN A CA 1
ATOM 596 C C . ASN A 1 74 ? 9.678 -9.306 15.812 1.00 66.88 74 ASN A C 1
ATOM 598 O O . ASN A 1 74 ? 10.003 -9.561 14.652 1.00 66.88 74 ASN A O 1
ATOM 602 N N . PRO A 1 75 ? 10.333 -9.820 16.870 1.00 66.69 75 PRO A N 1
ATOM 603 C CA . PRO A 1 75 ? 11.589 -10.560 16.754 1.00 66.69 75 PRO A CA 1
ATOM 604 C C . PRO A 1 75 ? 11.564 -11.702 15.726 1.00 66.69 75 PRO A C 1
ATOM 606 O O . PRO A 1 75 ? 12.545 -11.911 15.017 1.00 66.69 75 PRO A O 1
ATOM 609 N N . LYS A 1 76 ? 10.431 -12.410 15.582 1.00 65.38 76 LYS A N 1
ATOM 610 C CA . LYS A 1 76 ? 10.286 -13.496 14.595 1.00 65.38 76 LYS A CA 1
ATOM 611 C C . LYS A 1 76 ? 10.288 -12.969 13.160 1.00 65.38 76 LYS A C 1
ATOM 613 O O . LYS A 1 76 ? 10.979 -13.504 12.296 1.00 65.38 76 LYS A O 1
ATOM 618 N N . ALA A 1 77 ? 9.543 -11.899 12.909 1.00 62.19 77 ALA A N 1
ATOM 619 C CA . ALA A 1 77 ? 9.510 -11.266 11.597 1.00 62.19 77 ALA A CA 1
ATOM 620 C C . ALA A 1 77 ? 10.825 -10.524 11.294 1.00 62.19 77 ALA A C 1
ATOM 622 O O . ALA A 1 77 ? 11.268 -10.476 10.149 1.00 62.19 77 ALA A O 1
ATOM 623 N N . GLU A 1 78 ? 11.507 -10.003 12.317 1.00 66.44 78 GLU A N 1
ATOM 624 C CA . GLU A 1 78 ? 12.832 -9.401 12.180 1.00 66.44 78 GLU A CA 1
ATOM 625 C C . GLU A 1 78 ? 13.903 -10.416 11.793 1.00 66.44 78 GLU A C 1
ATOM 627 O O . GLU A 1 78 ? 14.710 -10.106 10.919 1.00 66.44 78 GLU A O 1
ATOM 632 N N . GLN A 1 79 ? 13.877 -11.625 12.364 1.00 67.12 79 GLN A N 1
ATOM 633 C CA . GLN A 1 79 ? 14.744 -12.734 11.952 1.00 67.12 79 GLN A CA 1
ATOM 634 C C . GLN A 1 79 ? 14.495 -13.126 10.489 1.00 67.12 79 GLN A C 1
ATOM 636 O O . GLN A 1 79 ? 15.451 -13.260 9.726 1.00 67.12 79 GLN A O 1
ATOM 641 N N . ALA A 1 80 ? 13.231 -13.215 10.059 1.00 66.06 80 ALA A N 1
ATOM 642 C CA . ALA A 1 80 ? 12.885 -13.502 8.664 1.00 66.06 80 ALA A CA 1
ATOM 643 C C . ALA A 1 80 ? 13.364 -12.406 7.688 1.00 66.06 80 ALA A C 1
ATOM 645 O O . ALA A 1 80 ? 13.817 -12.701 6.582 1.00 66.06 80 ALA A O 1
ATOM 646 N N . VAL A 1 81 ? 13.304 -11.130 8.087 1.00 64.69 81 VAL A N 1
ATOM 647 C CA . VAL A 1 81 ? 13.831 -10.014 7.280 1.00 64.69 81 VAL A CA 1
ATOM 648 C C . VAL A 1 81 ? 15.365 -9.975 7.303 1.00 64.69 81 VAL A C 1
ATOM 650 O O . VAL A 1 81 ? 15.979 -9.662 6.284 1.00 64.69 81 VAL A O 1
ATOM 653 N N . ALA A 1 82 ? 15.997 -10.278 8.438 1.00 66.88 82 ALA A N 1
ATOM 654 C CA . ALA A 1 82 ? 17.451 -10.300 8.586 1.00 66.88 82 ALA A CA 1
ATOM 655 C C . ALA A 1 82 ? 18.100 -11.444 7.794 1.00 66.88 82 ALA A C 1
ATOM 657 O O . ALA A 1 82 ? 19.133 -11.215 7.169 1.00 66.88 82 ALA A O 1
ATOM 658 N N . ALA A 1 83 ? 17.461 -12.617 7.729 1.00 66.50 83 ALA A N 1
ATOM 659 C CA . ALA A 1 83 ? 17.915 -13.752 6.923 1.00 66.50 83 ALA A CA 1
ATOM 660 C C . ALA A 1 83 ? 18.107 -13.391 5.437 1.00 66.50 83 ALA A C 1
ATOM 662 O O . ALA A 1 83 ? 18.982 -13.933 4.776 1.00 66.50 83 ALA A O 1
ATOM 663 N N . MET A 1 84 ? 17.366 -12.405 4.922 1.00 56.31 84 MET A N 1
ATOM 664 C CA . MET A 1 84 ? 17.545 -11.917 3.553 1.00 56.31 84 MET A CA 1
ATOM 665 C C . MET A 1 84 ? 18.696 -10.936 3.347 1.00 56.31 84 MET A C 1
ATOM 667 O O . MET A 1 84 ? 19.160 -10.777 2.221 1.00 56.31 84 MET A O 1
ATOM 671 N N . ARG A 1 85 ? 19.167 -10.253 4.400 1.00 56.47 85 ARG A N 1
ATOM 672 C CA . ARG A 1 85 ? 20.358 -9.393 4.277 1.00 56.47 85 ARG A CA 1
ATOM 673 C C . ARG A 1 85 ? 21.616 -10.215 3.988 1.00 56.47 85 ARG A C 1
ATOM 675 O O . ARG A 1 85 ? 22.572 -9.656 3.467 1.00 56.47 85 ARG A O 1
ATOM 682 N N . GLY A 1 86 ? 21.589 -11.517 4.282 1.00 43.66 86 GLY A N 1
ATOM 683 C CA . GLY A 1 86 ? 22.649 -12.457 3.926 1.00 43.66 86 GLY A CA 1
ATOM 684 C C . GLY A 1 86 ? 22.704 -12.836 2.442 1.00 43.66 86 GLY A C 1
ATOM 685 O O . GLY A 1 86 ? 23.708 -13.407 2.039 1.00 43.66 86 GLY A O 1
ATOM 686 N N . ASP A 1 87 ? 21.685 -12.505 1.635 1.00 40.03 87 ASP A N 1
ATOM 687 C CA . ASP A 1 87 ? 21.532 -13.065 0.278 1.00 40.03 87 ASP A CA 1
ATOM 688 C C . ASP A 1 87 ? 21.347 -12.012 -0.834 1.00 40.03 87 ASP A C 1
ATOM 690 O O . ASP A 1 87 ? 21.137 -12.324 -2.003 1.00 40.03 87 ASP A O 1
ATOM 694 N N . SER A 1 88 ? 21.458 -10.722 -0.506 1.00 39.66 88 SER A N 1
ATOM 695 C CA . SER A 1 88 ? 21.428 -9.646 -1.501 1.00 39.66 88 SER A CA 1
ATOM 696 C C . SER A 1 88 ? 22.633 -8.733 -1.334 1.00 39.66 88 SER A C 1
ATOM 698 O O . SER A 1 88 ? 22.674 -7.897 -0.431 1.00 39.66 88 SER A O 1
ATOM 700 N N . SER A 1 89 ? 23.595 -8.868 -2.248 1.00 40.06 89 SER A N 1
ATOM 701 C CA . SER A 1 89 ? 24.632 -7.868 -2.493 1.00 40.06 89 SER A CA 1
ATOM 702 C C . SER A 1 89 ? 23.988 -6.546 -2.907 1.00 40.06 89 SER A C 1
ATOM 704 O O . SER A 1 89 ? 23.777 -6.276 -4.085 1.00 40.06 89 SER A O 1
ATOM 706 N N . PHE A 1 90 ? 23.681 -5.702 -1.927 1.00 38.09 90 PHE A N 1
ATOM 707 C CA . PHE A 1 90 ? 23.500 -4.277 -2.137 1.00 38.09 90 PHE A CA 1
ATOM 708 C C . PHE A 1 90 ? 24.599 -3.579 -1.345 1.00 38.09 90 PHE A C 1
ATOM 710 O O . PHE A 1 90 ? 24.562 -3.522 -0.117 1.00 38.09 90 PHE A O 1
ATOM 717 N N . ARG A 1 91 ? 25.629 -3.121 -2.067 1.00 35.12 91 ARG A N 1
ATOM 718 C CA . ARG A 1 91 ? 26.697 -2.271 -1.539 1.00 35.12 91 ARG A CA 1
ATOM 719 C C . ARG A 1 91 ? 26.064 -1.097 -0.790 1.00 35.12 91 ARG A C 1
ATOM 721 O O . ARG A 1 91 ? 25.524 -0.186 -1.411 1.00 35.12 91 ARG A O 1
ATOM 728 N N . SER A 1 92 ? 26.179 -1.103 0.533 1.00 33.97 92 SER A N 1
ATOM 729 C CA . SER A 1 92 ? 26.113 0.117 1.328 1.00 33.97 92 SER A CA 1
ATOM 730 C C . SER A 1 92 ? 27.241 1.037 0.871 1.00 33.97 92 SER A C 1
ATOM 732 O O . SER A 1 92 ? 28.414 0.741 1.085 1.00 33.97 92 SER A O 1
ATOM 734 N N . LEU A 1 93 ? 26.898 2.163 0.251 1.00 38.22 93 LEU A N 1
ATOM 735 C CA . LEU A 1 93 ? 27.765 3.334 0.269 1.00 38.22 93 LEU A CA 1
ATOM 736 C C . LEU A 1 93 ? 27.487 4.083 1.572 1.00 38.22 93 LEU A C 1
ATOM 738 O O . LEU A 1 93 ? 26.672 4.995 1.615 1.00 38.22 93 LEU A O 1
ATOM 742 N N . HIS A 1 94 ? 28.154 3.647 2.637 1.00 31.95 94 HIS A N 1
ATOM 743 C CA . HIS A 1 94 ? 28.623 4.535 3.696 1.00 31.95 94 HIS A CA 1
ATOM 744 C C . HIS A 1 94 ? 29.846 3.882 4.363 1.00 31.95 94 HIS A C 1
ATOM 746 O O . HIS A 1 94 ? 29.748 2.720 4.766 1.00 31.95 94 HIS A O 1
ATOM 752 N N . PRO A 1 95 ? 31.005 4.563 4.436 1.00 42.34 95 PRO A N 1
ATOM 753 C CA . PRO A 1 95 ? 32.198 4.000 5.044 1.00 42.34 95 PRO A CA 1
ATOM 754 C C . PRO A 1 95 ? 32.151 4.092 6.576 1.00 42.34 95 PRO A C 1
ATOM 756 O O . PRO A 1 95 ? 31.864 5.144 7.138 1.00 42.34 95 PRO A O 1
ATOM 759 N N . SER A 1 96 ? 32.445 2.942 7.185 1.00 37.66 96 SER A N 1
ATOM 760 C CA . SER A 1 96 ? 33.286 2.686 8.362 1.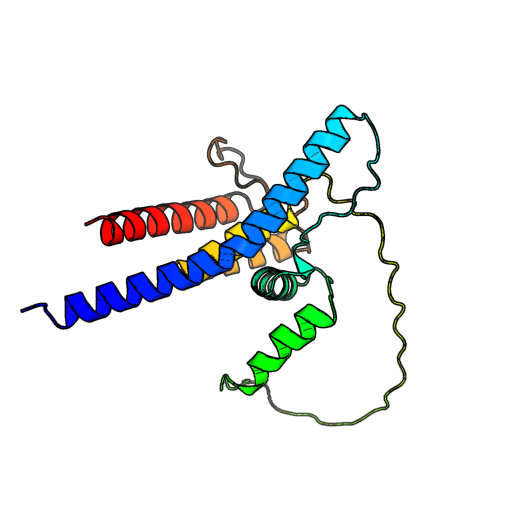00 37.66 96 SER A CA 1
ATOM 761 C C . SER A 1 96 ? 33.247 3.635 9.568 1.00 37.66 96 SER A C 1
ATOM 763 O O . SER A 1 96 ? 33.784 4.734 9.510 1.00 37.66 96 SER A O 1
ATOM 765 N N . ALA A 1 97 ? 32.852 3.090 10.721 1.00 31.83 97 ALA A N 1
ATOM 766 C CA . ALA A 1 97 ? 33.743 2.988 11.882 1.00 31.83 97 ALA A CA 1
ATOM 767 C C . ALA A 1 97 ? 33.225 1.887 12.822 1.00 31.83 97 ALA A C 1
ATOM 769 O O . ALA A 1 97 ? 32.108 1.946 13.328 1.00 31.83 97 ALA A O 1
ATOM 770 N N . SER A 1 98 ? 34.033 0.846 12.986 1.00 39.62 98 SER A N 1
ATOM 771 C CA . SER A 1 98 ? 33.899 -0.176 14.016 1.00 39.62 98 SER A CA 1
ATOM 772 C C . SER A 1 98 ? 34.298 0.397 15.369 1.00 39.62 98 SER A C 1
ATOM 774 O O . SER A 1 98 ? 35.391 0.943 15.460 1.00 39.62 98 SER A O 1
ATOM 776 N N . GLU A 1 99 ? 33.502 0.160 16.407 1.00 31.95 99 GLU A N 1
ATOM 777 C CA . GLU A 1 99 ? 34.000 -0.049 17.769 1.00 31.95 99 GLU A CA 1
ATOM 778 C C . GLU A 1 99 ? 32.932 -0.803 18.570 1.00 31.95 99 GLU A C 1
ATOM 780 O O . GLU A 1 99 ? 31.746 -0.474 18.531 1.00 31.95 99 GLU A O 1
ATOM 785 N N . GLY A 1 100 ? 33.346 -1.913 19.183 1.00 41.00 100 GLY A N 1
ATOM 786 C CA . GLY A 1 100 ? 32.472 -2.803 19.931 1.00 41.00 100 GLY A CA 1
ATOM 787 C C . GLY A 1 100 ? 32.142 -2.243 21.306 1.00 41.00 100 GLY A C 1
ATOM 788 O O . GLY A 1 100 ? 33.018 -1.706 21.973 1.00 41.00 100 GLY A O 1
ATOM 789 N N . VAL A 1 101 ? 30.897 -2.437 21.743 1.00 32.75 101 VAL A N 1
ATOM 790 C CA . VAL A 1 101 ? 30.527 -2.360 23.157 1.00 32.75 101 VAL A CA 1
ATOM 791 C C . VAL A 1 101 ? 29.323 -3.270 23.417 1.00 32.75 101 VAL A C 1
ATOM 793 O O . VAL A 1 101 ? 28.242 -3.079 22.869 1.00 32.75 101 VAL A O 1
ATOM 796 N N . ASP A 1 102 ? 29.594 -4.311 24.196 1.00 30.14 102 ASP A N 1
ATOM 797 C CA . ASP A 1 102 ? 28.764 -4.972 25.201 1.00 30.14 102 ASP A CA 1
ATOM 798 C C . ASP A 1 102 ? 27.263 -5.208 24.962 1.00 30.14 102 ASP A C 1
ATOM 800 O O . ASP A 1 102 ? 26.399 -4.331 24.988 1.00 30.14 102 ASP A O 1
ATOM 804 N N . ALA A 1 103 ? 26.959 -6.505 24.899 1.00 39.72 103 ALA A N 1
ATOM 805 C CA . ALA A 1 103 ? 25.655 -7.104 25.103 1.00 39.72 103 ALA A CA 1
ATOM 806 C C . ALA A 1 103 ? 25.134 -6.836 26.527 1.00 39.72 103 ALA A C 1
ATOM 808 O O . ALA A 1 103 ? 25.283 -7.673 27.413 1.00 39.72 103 ALA A O 1
ATOM 809 N N . ALA A 1 104 ? 24.508 -5.682 26.760 1.00 39.94 104 ALA A N 1
ATOM 810 C CA . ALA A 1 104 ? 23.785 -5.423 28.005 1.00 39.94 104 ALA A CA 1
ATOM 811 C C . ALA A 1 104 ? 22.793 -4.257 27.890 1.00 39.94 104 ALA A C 1
ATOM 813 O O . ALA A 1 104 ? 22.862 -3.321 28.677 1.00 39.94 104 ALA A O 1
ATOM 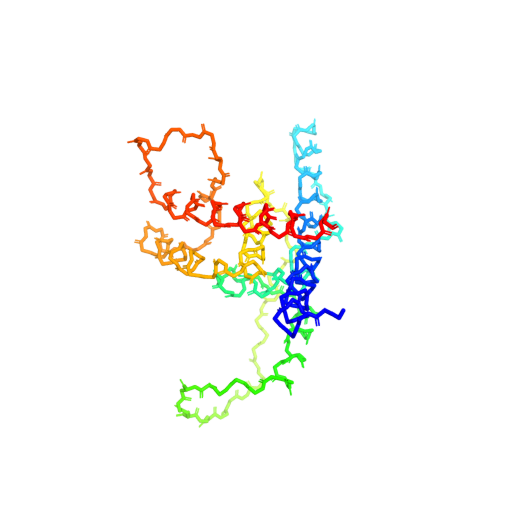814 N N . GLN A 1 105 ? 21.826 -4.304 26.969 1.00 31.58 105 GLN A N 1
ATOM 815 C CA . GLN A 1 105 ? 20.614 -3.488 27.115 1.00 31.58 105 GLN A CA 1
ATOM 816 C C . GLN A 1 105 ? 19.367 -4.318 26.826 1.00 31.58 105 GLN A C 1
ATOM 818 O O . GLN A 1 105 ? 18.882 -4.450 25.707 1.00 31.58 105 GLN A O 1
ATOM 823 N N . SER A 1 106 ? 18.861 -4.887 27.919 1.00 40.81 106 SER A N 1
ATOM 824 C CA . SER A 1 106 ? 17.457 -5.214 28.131 1.00 40.81 106 SER A CA 1
ATOM 825 C C . SER A 1 106 ? 16.619 -3.940 27.961 1.00 40.81 106 SER A C 1
ATOM 827 O O . SER A 1 106 ? 16.187 -3.331 28.942 1.00 40.81 106 SER A O 1
ATOM 829 N N . GLU A 1 107 ? 16.386 -3.512 26.723 1.00 36.91 107 GLU A N 1
ATOM 830 C CA . GLU A 1 107 ? 15.322 -2.561 26.444 1.00 36.91 107 GLU A CA 1
ATOM 831 C C . GLU A 1 107 ? 13.996 -3.274 26.684 1.00 36.91 107 GLU A C 1
ATOM 833 O O . GLU A 1 107 ? 13.665 -4.270 26.039 1.00 36.91 107 GLU A O 1
ATOM 838 N N . LYS A 1 108 ? 13.288 -2.780 27.706 1.00 34.22 108 LYS A N 1
ATOM 839 C CA . LYS A 1 108 ? 11.877 -3.028 27.994 1.00 34.22 108 LYS A CA 1
ATOM 840 C C . LYS A 1 108 ? 11.153 -3.504 26.736 1.00 34.22 108 LYS A C 1
ATOM 842 O O . LYS A 1 108 ? 10.866 -2.707 25.848 1.00 34.22 108 LYS A O 1
ATOM 847 N N . MET A 1 109 ? 10.790 -4.789 26.717 1.00 34.53 109 MET A N 1
ATOM 848 C CA . MET A 1 109 ? 9.601 -5.232 26.003 1.00 34.53 109 MET A CA 1
ATOM 849 C C . MET A 1 109 ? 8.474 -4.331 26.500 1.00 34.53 109 MET A C 1
ATOM 851 O O . MET A 1 109 ? 7.915 -4.561 27.576 1.00 34.53 109 MET A O 1
ATOM 855 N N . GLU A 1 110 ? 8.186 -3.258 25.767 1.00 34.91 110 GLU A N 1
ATOM 856 C CA . GLU A 1 110 ? 6.932 -2.552 25.909 1.00 34.91 110 GLU A CA 1
ATOM 857 C C . GLU A 1 110 ? 5.865 -3.584 25.604 1.00 34.91 110 GLU A C 1
ATOM 859 O O . GLU A 1 110 ? 5.632 -3.982 24.465 1.00 34.91 110 GLU A O 1
ATOM 864 N N . ASN A 1 111 ? 5.355 -4.115 26.710 1.00 37.75 111 ASN A N 1
ATOM 865 C CA . ASN A 1 111 ? 4.043 -4.654 26.940 1.00 37.75 111 ASN A CA 1
ATOM 866 C C . ASN A 1 111 ? 3.294 -4.878 25.629 1.00 37.75 111 ASN A C 1
ATOM 868 O O . ASN A 1 111 ? 2.945 -3.911 24.950 1.00 37.75 111 ASN A O 1
ATOM 872 N N . ARG A 1 112 ? 3.056 -6.158 25.320 1.00 42.16 112 ARG A N 1
ATOM 873 C CA . ARG A 1 112 ? 2.142 -6.711 24.313 1.00 42.16 112 ARG A CA 1
ATOM 874 C C . ARG A 1 112 ? 0.758 -6.060 24.465 1.00 42.16 112 ARG A C 1
ATOM 876 O O . ARG A 1 112 ? -0.182 -6.649 24.986 1.00 42.16 112 ARG A O 1
ATOM 883 N N . SER A 1 113 ? 0.676 -4.780 24.126 1.00 40.59 113 SER A N 1
ATOM 884 C CA . SER A 1 113 ? -0.325 -3.865 24.647 1.00 40.59 113 SER A CA 1
ATOM 885 C C . SER A 1 113 ? -1.392 -3.689 23.597 1.00 40.59 113 SER A C 1
ATOM 887 O O . SER A 1 113 ? -1.114 -3.368 22.443 1.00 40.59 113 SER A O 1
ATOM 889 N N . GLN A 1 114 ? -2.612 -3.989 24.043 1.00 40.19 114 GLN A N 1
ATOM 890 C CA . GLN A 1 114 ? -3.901 -3.607 23.484 1.00 40.19 114 GLN A CA 1
ATOM 891 C C . GLN A 1 114 ? -3.827 -3.023 22.079 1.00 40.19 114 GLN A C 1
ATOM 893 O O . GLN A 1 114 ? -3.438 -1.869 21.887 1.00 40.19 114 GLN A O 1
ATOM 898 N N . TYR A 1 115 ? -4.305 -3.799 21.112 1.00 39.78 115 TYR A N 1
ATOM 899 C CA . TYR A 1 115 ? -4.575 -3.325 19.767 1.00 39.78 115 TYR A CA 1
ATOM 900 C C . TYR A 1 115 ? -5.503 -2.092 19.810 1.00 39.78 115 TYR A C 1
ATOM 902 O O . TYR A 1 115 ? -6.724 -2.197 19.877 1.00 39.78 115 TYR A O 1
ATOM 9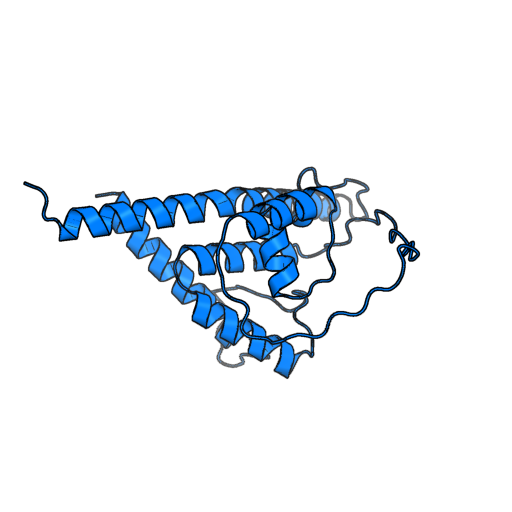10 N N . LYS A 1 116 ? -4.912 -0.890 19.812 1.00 47.56 116 LYS A N 1
ATOM 911 C CA . LYS A 1 116 ? -5.600 0.414 19.827 1.00 47.56 116 LYS A CA 1
ATOM 912 C C . LYS A 1 116 ? -5.715 1.012 18.418 1.00 47.56 116 LYS A C 1
ATOM 914 O O . LYS A 1 116 ? -5.821 2.229 18.270 1.00 47.56 116 LYS A O 1
ATOM 919 N N . SER A 1 117 ? -5.682 0.198 17.359 1.00 49.91 117 SER A N 1
ATOM 920 C CA . SER A 1 117 ? -5.877 0.711 15.996 1.00 49.91 117 SER A CA 1
ATOM 921 C C . SER A 1 117 ? -7.367 0.950 15.748 1.00 49.91 117 SER A C 1
ATOM 923 O O . SER A 1 117 ? -8.119 0.061 15.363 1.00 49.91 117 SER A O 1
ATOM 925 N N . THR A 1 118 ? -7.830 2.178 15.985 1.00 56.47 118 THR A N 1
ATOM 926 C CA . THR A 1 118 ? -9.232 2.560 15.746 1.00 56.47 118 THR A CA 1
ATOM 927 C C . THR A 1 118 ? -9.544 2.802 14.269 1.00 56.47 118 THR A C 1
ATOM 929 O O . THR A 1 118 ? -10.722 2.907 13.915 1.00 56.47 118 THR A O 1
ATOM 932 N N . LYS A 1 119 ? -8.525 2.912 13.399 1.00 72.75 119 LYS A N 1
ATOM 933 C CA . LYS A 1 119 ? -8.688 3.325 11.994 1.00 72.75 119 LYS A CA 1
ATOM 934 C C . LYS A 1 119 ? -8.099 2.391 10.925 1.00 72.75 119 LYS A C 1
ATOM 936 O O . LYS A 1 119 ? -8.400 2.626 9.762 1.00 72.75 119 LYS A O 1
ATOM 941 N N . CYS A 1 120 ? -7.368 1.328 11.277 1.00 84.31 120 CYS A N 1
ATOM 942 C CA . CYS A 1 120 ? -6.668 0.451 10.314 1.00 84.31 120 CYS A CA 1
ATOM 943 C C . CYS A 1 120 ? -5.706 1.194 9.369 1.00 84.31 120 CYS A C 1
ATOM 945 O O . CYS A 1 120 ? -5.443 0.747 8.250 1.00 84.31 120 CYS A O 1
ATOM 947 N N . SER A 1 121 ? -5.235 2.379 9.774 1.00 84.62 121 SER A N 1
ATOM 948 C CA . SER A 1 121 ? -4.485 3.262 8.882 1.00 84.62 121 SER A CA 1
ATOM 949 C C . SER A 1 121 ? -3.103 2.711 8.549 1.00 84.62 121 SER A C 1
ATOM 951 O O . SER A 1 121 ? -2.654 2.879 7.422 1.00 84.62 121 SER A O 1
ATOM 953 N N . LYS A 1 122 ? -2.448 2.022 9.495 1.00 86.19 122 LYS A N 1
ATOM 954 C CA . LYS A 1 122 ? -1.136 1.392 9.276 1.00 86.19 122 LYS A CA 1
ATOM 955 C C . LYS A 1 122 ? -1.235 0.243 8.287 1.00 86.19 122 LYS A C 1
ATOM 957 O O . LYS A 1 122 ? -0.457 0.193 7.345 1.00 86.19 122 LYS A O 1
ATOM 962 N N . GLU A 1 123 ? -2.231 -0.618 8.452 1.00 88.75 123 GLU A N 1
ATOM 963 C CA . GLU A 1 123 ? -2.506 -1.732 7.548 1.00 88.75 123 GLU A CA 1
ATOM 964 C C . GLU A 1 123 ? -2.873 -1.224 6.146 1.00 88.75 123 GLU A C 1
ATOM 966 O O . GLU A 1 123 ? -2.331 -1.694 5.150 1.00 88.75 123 GLU A O 1
ATOM 971 N N . THR A 1 124 ? -3.719 -0.191 6.064 1.00 88.62 124 THR A N 1
ATOM 972 C CA . THR A 1 124 ? -4.102 0.431 4.786 1.00 88.62 124 THR A CA 1
ATOM 973 C C . THR A 1 124 ? -2.891 1.047 4.089 1.00 88.62 124 THR A C 1
ATOM 975 O O . THR A 1 124 ? -2.649 0.788 2.914 1.00 88.62 124 THR A O 1
ATOM 978 N N . HIS A 1 125 ? -2.111 1.851 4.810 1.00 88.88 125 HIS A N 1
ATOM 979 C CA . HIS A 1 125 ? -0.930 2.509 4.265 1.00 88.88 125 HIS A CA 1
ATOM 980 C C . HIS A 1 125 ? 0.137 1.498 3.834 1.00 88.88 125 HIS A C 1
ATOM 982 O O . HIS A 1 125 ? 0.725 1.636 2.763 1.00 88.88 125 HIS A O 1
ATOM 988 N N . ALA A 1 126 ? 0.336 0.437 4.619 1.00 91.25 126 ALA A N 1
ATOM 989 C CA . ALA A 1 126 ? 1.241 -0.640 4.256 1.00 91.25 126 ALA A CA 1
ATOM 990 C C . ALA A 1 126 ? 0.778 -1.391 3.005 1.00 91.25 126 ALA A C 1
ATOM 992 O O . ALA A 1 126 ? 1.598 -1.709 2.149 1.00 91.25 126 ALA A O 1
ATOM 993 N N . LEU A 1 127 ? -0.524 -1.618 2.837 1.00 92.19 127 LEU A N 1
ATOM 994 C CA . LEU A 1 127 ? -1.031 -2.250 1.625 1.00 92.19 127 LEU A CA 1
ATOM 995 C C . LEU A 1 127 ? -0.740 -1.400 0.380 1.00 92.19 127 LEU A C 1
ATOM 997 O O . LEU A 1 127 ? -0.218 -1.909 -0.613 1.00 92.19 127 LEU A O 1
ATOM 1001 N N . TRP A 1 128 ? -1.017 -0.094 0.446 1.00 91.75 128 TRP A N 1
ATOM 1002 C CA . TRP A 1 128 ? -0.694 0.833 -0.643 1.00 91.75 128 TRP A CA 1
ATOM 1003 C C . TRP A 1 128 ? 0.806 0.891 -0.921 1.00 91.75 128 TRP A C 1
ATOM 1005 O O . TRP A 1 128 ? 1.207 0.852 -2.082 1.00 91.75 128 TRP A O 1
ATOM 1015 N N . GLY A 1 129 ? 1.637 0.908 0.122 1.00 92.56 129 GLY A N 1
ATOM 1016 C CA . GLY A 1 129 ? 3.086 0.883 -0.040 1.00 92.56 129 GLY A CA 1
ATOM 1017 C C . GLY A 1 129 ? 3.600 -0.406 -0.682 1.00 92.56 129 GLY A C 1
ATOM 1018 O O . GLY A 1 129 ? 4.482 -0.361 -1.539 1.00 92.56 129 GLY A O 1
ATOM 1019 N N . CYS A 1 130 ? 3.016 -1.554 -0.332 1.00 94.25 130 CYS A N 1
ATOM 1020 C CA . CYS A 1 130 ? 3.367 -2.838 -0.930 1.00 94.25 130 CYS A CA 1
ATOM 1021 C C . CYS A 1 130 ? 3.022 -2.865 -2.419 1.00 94.25 130 CYS A C 1
ATOM 1023 O O . CYS A 1 130 ? 3.885 -3.150 -3.251 1.00 94.25 130 CYS A O 1
ATOM 1025 N N . ARG A 1 131 ? 1.784 -2.486 -2.761 1.00 93.88 131 ARG A N 1
ATOM 1026 C CA . ARG A 1 131 ? 1.313 -2.427 -4.150 1.00 93.88 131 ARG A CA 1
ATOM 1027 C C . ARG A 1 131 ? 2.139 -1.452 -4.983 1.00 93.88 131 ARG A C 1
ATOM 1029 O O . ARG A 1 131 ? 2.512 -1.784 -6.103 1.00 93.88 131 ARG A O 1
ATOM 1036 N N . ALA A 1 132 ? 2.491 -0.296 -4.423 1.00 94.25 132 ALA A N 1
ATOM 1037 C CA . ALA A 1 132 ? 3.352 0.673 -5.086 1.00 94.25 132 ALA A CA 1
ATOM 1038 C C . ALA A 1 132 ? 4.739 0.103 -5.401 1.00 94.25 132 ALA A C 1
ATOM 1040 O O . ALA A 1 132 ? 5.201 0.218 -6.533 1.00 94.25 132 ALA A O 1
ATOM 1041 N N . MET A 1 133 ? 5.384 -0.573 -4.446 1.00 92.50 133 MET A N 1
ATOM 1042 C CA . MET A 1 133 ? 6.665 -1.238 -4.704 1.00 92.50 133 MET A CA 1
ATOM 1043 C C . MET A 1 133 ? 6.543 -2.348 -5.755 1.00 92.50 133 MET A C 1
ATOM 1045 O O . MET A 1 133 ? 7.424 -2.482 -6.602 1.00 92.50 133 MET A O 1
ATOM 1049 N N . ALA A 1 134 ? 5.469 -3.138 -5.711 1.00 92.38 134 ALA A N 1
ATOM 1050 C CA . ALA A 1 134 ? 5.264 -4.241 -6.642 1.00 92.38 134 ALA A CA 1
ATOM 1051 C C . ALA A 1 134 ? 5.023 -3.754 -8.084 1.00 92.38 134 ALA A C 1
ATOM 1053 O O . ALA A 1 134 ? 5.570 -4.331 -9.020 1.00 92.38 134 ALA A O 1
ATOM 1054 N N . LEU A 1 135 ? 4.271 -2.661 -8.251 1.00 92.62 135 LEU A N 1
ATOM 1055 C CA . LEU A 1 135 ? 3.886 -2.086 -9.548 1.00 92.62 135 LEU A CA 1
ATOM 1056 C C . LEU A 1 135 ? 4.865 -1.034 -10.096 1.00 92.62 135 LEU A C 1
ATOM 1058 O O . LEU A 1 135 ? 4.638 -0.489 -11.175 1.00 92.62 135 LEU A O 1
ATOM 1062 N N . GLY A 1 136 ? 5.951 -0.744 -9.375 1.00 92.12 136 GLY A N 1
ATOM 1063 C CA . GLY A 1 136 ? 6.965 0.222 -9.808 1.00 92.12 136 GLY A CA 1
ATOM 1064 C C . GLY A 1 136 ? 6.620 1.693 -9.541 1.00 92.12 136 GLY A C 1
ATOM 1065 O O . GLY A 1 136 ? 7.252 2.565 -10.122 1.00 92.12 136 GLY A O 1
ATOM 1066 N N . CYS A 1 137 ? 5.681 1.979 -8.637 1.00 94.62 137 CYS A N 1
ATOM 1067 C CA . CYS A 1 137 ? 5.307 3.327 -8.181 1.00 94.62 137 CYS A CA 1
ATOM 1068 C C . CYS A 1 137 ? 6.130 3.788 -6.957 1.00 94.62 137 CYS A C 1
ATOM 1070 O O . CYS A 1 137 ? 5.618 4.378 -6.000 1.00 94.62 137 CYS A O 1
ATOM 1072 N N . ALA A 1 138 ? 7.413 3.416 -6.907 1.00 91.19 138 ALA A N 1
ATOM 1073 C CA . ALA A 1 138 ? 8.272 3.713 -5.760 1.00 91.19 138 ALA A CA 1
ATOM 1074 C C . ALA A 1 138 ? 8.636 5.206 -5.671 1.00 91.19 138 ALA A C 1
ATOM 1076 O O . ALA A 1 138 ? 8.879 5.711 -4.574 1.00 91.19 138 ALA A O 1
ATOM 1077 N N . SER A 1 139 ? 8.655 5.921 -6.800 1.00 94.00 139 SER A N 1
ATOM 1078 C CA . SER A 1 139 ? 8.883 7.369 -6.849 1.00 94.00 139 SER A CA 1
ATOM 1079 C C . SER A 1 139 ? 7.809 8.128 -6.079 1.00 94.00 139 SER A C 1
ATOM 1081 O O . SER A 1 139 ? 8.132 8.954 -5.227 1.00 94.00 139 SER A O 1
ATOM 1083 N N . GLU A 1 140 ? 6.541 7.797 -6.310 1.00 93.50 140 GLU A N 1
ATOM 1084 C CA . GLU A 1 140 ? 5.394 8.435 -5.660 1.00 93.50 140 GLU A CA 1
ATOM 1085 C C . GLU A 1 140 ? 5.399 8.131 -4.157 1.00 93.50 140 GLU A C 1
ATOM 1087 O O . GLU A 1 140 ? 5.101 8.998 -3.337 1.00 93.50 140 GLU A O 1
ATOM 1092 N N . LEU A 1 141 ? 5.822 6.919 -3.779 1.00 91.88 141 LEU A N 1
ATOM 1093 C CA . LEU A 1 141 ? 5.971 6.509 -2.383 1.00 91.88 141 LEU A CA 1
ATOM 1094 C C . LEU A 1 141 ? 7.023 7.357 -1.644 1.00 91.88 141 LEU A C 1
ATOM 1096 O O . LEU A 1 141 ? 6.790 7.798 -0.515 1.00 91.88 141 LEU A O 1
ATOM 1100 N N . VAL A 1 142 ? 8.166 7.614 -2.289 1.00 93.44 142 VAL A N 1
ATOM 1101 C CA . VAL A 1 142 ? 9.235 8.469 -1.748 1.00 93.44 142 VAL A CA 1
ATOM 1102 C C . VAL A 1 142 ? 8.769 9.914 -1.613 1.00 93.44 142 VAL A C 1
ATOM 1104 O O . VAL A 1 142 ? 9.028 10.536 -0.580 1.00 93.44 142 VAL A O 1
ATOM 1107 N N . THR A 1 143 ? 8.071 10.449 -2.615 1.00 93.62 143 THR A N 1
ATOM 1108 C CA . THR A 1 143 ? 7.512 11.807 -2.564 1.00 93.62 143 THR A CA 1
ATOM 1109 C C . THR A 1 143 ? 6.514 11.944 -1.416 1.00 93.62 143 THR A C 1
ATOM 1111 O O . THR A 1 143 ? 6.641 12.855 -0.598 1.00 93.62 143 THR A O 1
ATOM 1114 N N . LEU A 1 144 ? 5.613 10.970 -1.257 1.00 90.69 144 LEU A N 1
ATOM 1115 C CA . LEU A 1 144 ? 4.662 10.935 -0.149 1.00 90.69 144 LEU A CA 1
ATOM 1116 C C . LEU A 1 144 ? 5.361 10.881 1.218 1.00 90.69 144 LEU A C 1
ATOM 1118 O O . LEU A 1 144 ? 4.983 11.629 2.121 1.00 90.69 144 LEU A O 1
ATOM 1122 N N . LYS A 1 145 ? 6.412 10.057 1.384 1.00 90.31 145 LYS A N 1
ATOM 1123 C CA . LYS A 1 145 ? 7.200 10.034 2.634 1.00 90.31 145 LYS A CA 1
ATOM 1124 C C . LYS A 1 145 ? 7.817 11.408 2.920 1.00 90.31 145 LYS A C 1
ATOM 1126 O O . LYS A 1 145 ? 7.751 11.872 4.057 1.00 90.31 145 LYS A O 1
ATOM 1131 N N . LYS A 1 146 ? 8.399 12.065 1.910 1.00 91.00 146 LYS A N 1
ATOM 1132 C CA . LYS A 1 146 ? 9.009 13.397 2.065 1.00 91.00 146 LYS A CA 1
ATOM 1133 C C . LYS A 1 146 ? 7.991 14.439 2.510 1.00 91.00 146 LYS A C 1
ATOM 1135 O O . LYS A 1 146 ? 8.267 15.151 3.472 1.00 91.00 146 LYS A O 1
ATOM 1140 N N . CYS A 1 147 ? 6.822 14.494 1.871 1.00 89.69 147 CYS A N 1
ATOM 1141 C CA . CYS A 1 147 ? 5.771 15.419 2.285 1.00 89.69 147 CYS A CA 1
ATOM 1142 C C . CYS A 1 147 ? 5.373 15.188 3.749 1.00 89.69 147 CYS A C 1
ATOM 1144 O O . CYS A 1 147 ? 5.283 16.140 4.521 1.00 89.69 147 CYS A O 1
ATOM 1146 N N . MET A 1 148 ? 5.197 13.925 4.154 1.00 86.12 148 MET A N 1
ATOM 1147 C CA . MET A 1 148 ? 4.786 13.579 5.519 1.00 86.12 148 MET A CA 1
ATOM 1148 C C . MET A 1 148 ? 5.769 14.080 6.570 1.00 86.12 148 MET A C 1
ATOM 1150 O O . MET A 1 148 ? 5.374 14.739 7.530 1.00 86.12 148 MET A O 1
ATOM 1154 N N . VAL A 1 149 ? 7.060 13.841 6.345 1.00 88.19 149 VAL A N 1
ATOM 1155 C CA . VAL A 1 149 ? 8.116 14.343 7.230 1.00 88.19 149 VAL A CA 1
ATOM 1156 C C . VAL A 1 149 ? 8.117 15.875 7.262 1.00 88.19 149 VAL A C 1
ATOM 1158 O O . VAL A 1 149 ? 8.218 16.454 8.336 1.00 88.19 149 VAL A O 1
ATOM 1161 N N . GLN A 1 150 ? 7.947 16.543 6.117 1.00 87.88 150 GLN A N 1
ATOM 1162 C CA . GLN A 1 150 ? 7.972 18.009 6.036 1.00 87.88 150 GLN A CA 1
ATOM 1163 C C . GLN A 1 150 ? 6.751 18.695 6.661 1.00 87.88 150 GLN A C 1
ATOM 1165 O O . GLN A 1 150 ? 6.878 19.799 7.182 1.00 87.88 150 GLN A O 1
ATOM 1170 N N . LYS A 1 151 ? 5.560 18.095 6.566 1.00 84.31 151 LYS A N 1
ATOM 1171 C CA . LYS A 1 151 ? 4.296 18.714 7.000 1.00 84.31 151 LYS A CA 1
ATOM 1172 C C . LYS A 1 151 ? 3.841 18.277 8.387 1.00 84.31 151 LYS A C 1
ATOM 1174 O O . LYS A 1 151 ? 3.096 19.014 9.027 1.00 84.31 151 LYS A O 1
ATOM 1179 N N . HIS A 1 152 ? 4.244 17.089 8.830 1.00 80.25 152 HIS A N 1
ATOM 1180 C CA . HIS A 1 152 ? 3.746 16.482 10.065 1.00 80.25 152 HIS A CA 1
ATOM 1181 C C . HIS A 1 152 ? 4.856 16.013 11.012 1.00 80.25 152 HIS A C 1
ATOM 1183 O O . HIS A 1 152 ? 4.528 15.452 12.055 1.00 80.25 152 HIS A O 1
ATOM 1189 N N . GLU A 1 153 ? 6.137 16.176 10.642 1.00 81.94 153 GLU A N 1
ATOM 1190 C CA . GLU A 1 153 ? 7.310 15.688 11.399 1.00 81.94 153 GLU A CA 1
ATOM 1191 C C . GLU A 1 153 ? 7.256 14.180 11.709 1.00 81.94 153 GLU A C 1
ATOM 1193 O O . GLU A 1 153 ? 7.986 13.649 12.543 1.00 81.94 153 GLU A O 1
ATOM 1198 N N . SER A 1 154 ? 6.359 13.462 11.032 1.00 81.62 154 SER A N 1
ATOM 1199 C CA . SER A 1 154 ? 6.022 12.080 11.311 1.00 81.62 154 SER A CA 1
ATOM 1200 C C . SER A 1 154 ? 5.437 11.424 10.073 1.00 81.62 154 SER A C 1
ATOM 1202 O O . SER A 1 154 ? 4.752 12.033 9.254 1.00 81.62 154 SER A O 1
ATOM 1204 N N . THR A 1 155 ? 5.686 10.134 9.971 1.00 82.06 155 THR A N 1
ATOM 1205 C CA . THR A 1 155 ? 5.176 9.213 8.956 1.00 82.06 155 THR A CA 1
ATOM 1206 C C . THR A 1 155 ? 4.036 8.343 9.496 1.00 82.06 155 THR A C 1
ATOM 1208 O O . THR A 1 155 ? 3.570 7.442 8.795 1.00 82.06 155 THR A O 1
ATOM 1211 N N . ASP A 1 156 ? 3.600 8.555 10.746 1.00 76.94 156 ASP A N 1
ATOM 1212 C CA . ASP A 1 156 ? 2.536 7.771 11.379 1.00 76.94 156 ASP A CA 1
ATOM 1213 C C . ASP A 1 156 ? 1.206 7.987 10.643 1.00 76.94 156 ASP A C 1
ATOM 1215 O O . ASP A 1 156 ? 0.745 9.130 10.520 1.00 76.94 156 ASP A O 1
ATOM 1219 N N . PRO A 1 157 ? 0.533 6.919 10.174 1.00 70.81 157 PRO A N 1
ATOM 1220 C CA . PRO A 1 157 ? -0.554 7.077 9.237 1.00 70.81 157 PRO A CA 1
ATOM 1221 C C . PRO A 1 157 ? -1.895 7.558 9.795 1.00 70.81 157 PRO A C 1
ATOM 1223 O O . PRO A 1 157 ? -2.945 7.384 9.173 1.00 70.81 157 PRO A O 1
ATOM 1226 N N . LYS A 1 158 ? -1.882 8.247 10.934 1.00 66.19 158 LYS A N 1
ATOM 1227 C CA . LYS A 1 158 ? -3.062 8.870 11.546 1.00 66.19 158 LYS A CA 1
ATOM 1228 C C . LYS A 1 158 ? -3.786 9.852 10.611 1.00 66.19 158 LYS A C 1
ATOM 1230 O O . LYS A 1 158 ? -4.996 10.028 10.771 1.00 66.19 158 LYS A O 1
ATOM 1235 N N . TYR A 1 159 ? -3.078 10.413 9.628 1.00 57.81 159 TYR A N 1
ATOM 1236 C CA . TYR A 1 159 ? -3.572 11.422 8.683 1.00 57.81 159 TYR A CA 1
ATOM 1237 C C . TYR A 1 159 ? -3.930 10.885 7.284 1.00 57.81 159 TYR A C 1
ATOM 1239 O O . TYR A 1 159 ? -4.345 11.662 6.430 1.00 57.81 159 TYR A O 1
ATOM 1247 N N . PHE A 1 160 ? -3.783 9.582 7.012 1.00 64.06 160 PHE A N 1
ATOM 1248 C CA . PHE A 1 160 ? -3.978 9.061 5.653 1.00 64.06 160 PHE A CA 1
ATOM 1249 C C . PHE A 1 160 ? -5.450 8.840 5.320 1.00 64.06 160 PHE A C 1
ATOM 1251 O O . PHE A 1 160 ? -6.166 8.115 6.017 1.00 64.06 160 PHE A O 1
ATOM 1258 N N . THR A 1 161 ? -5.868 9.401 4.188 1.00 60.69 161 THR A N 1
ATOM 1259 C CA . THR A 1 161 ? -7.138 9.101 3.530 1.00 60.69 161 THR A CA 1
ATOM 1260 C C . THR A 1 161 ? -6.867 8.882 2.047 1.00 60.69 161 THR A C 1
ATOM 1262 O O . THR A 1 161 ? -6.701 9.838 1.300 1.00 60.69 161 THR A O 1
ATOM 1265 N N . TYR A 1 162 ? -6.834 7.624 1.607 1.00 59.16 162 TYR A N 1
ATOM 1266 C CA . TYR A 1 162 ? -6.718 7.250 0.188 1.00 59.16 162 TYR A CA 1
ATOM 1267 C C . TYR A 1 162 ? -8.066 7.351 -0.544 1.00 59.16 162 TYR A C 1
ATOM 1269 O O . TYR A 1 162 ? -8.431 6.478 -1.329 1.00 59.16 162 TYR A O 1
ATOM 1277 N N . ASP A 1 163 ? -8.866 8.361 -0.205 1.00 53.38 163 ASP A N 1
ATOM 1278 C CA . ASP A 1 163 ? -10.246 8.470 -0.665 1.00 53.38 163 ASP A CA 1
ATOM 1279 C C . ASP A 1 163 ? -10.266 9.144 -2.043 1.00 53.38 163 ASP A C 1
ATOM 1281 O O . ASP A 1 163 ? -10.080 10.352 -2.161 1.00 53.38 163 ASP A O 1
ATOM 1285 N N . SER A 1 164 ? -10.462 8.353 -3.100 1.00 46.69 164 SER A N 1
ATOM 1286 C CA . SER A 1 164 ? -10.369 8.793 -4.503 1.00 46.69 164 SER A CA 1
ATOM 1287 C C . SER A 1 164 ? -11.533 9.674 -4.977 1.00 46.69 164 SER A C 1
ATOM 1289 O O . SER A 1 164 ? -11.563 10.073 -6.138 1.00 46.69 164 SER A O 1
ATOM 1291 N N . LYS A 1 165 ? -12.509 9.957 -4.104 1.00 45.69 165 LYS A N 1
ATOM 1292 C CA . LYS A 1 165 ? -13.769 10.641 -4.444 1.00 45.69 165 LYS A CA 1
ATOM 1293 C C . LYS A 1 165 ? -13.908 12.051 -3.870 1.00 45.69 165 LYS A C 1
ATOM 1295 O O . LYS A 1 165 ? -14.983 12.635 -3.994 1.00 45.69 165 LYS A O 1
ATOM 1300 N N . LYS A 1 166 ? -12.884 12.590 -3.206 1.00 49.94 166 LYS A N 1
ATOM 1301 C CA . LYS A 1 166 ? -12.948 13.957 -2.678 1.00 49.94 166 LYS A CA 1
ATOM 1302 C C 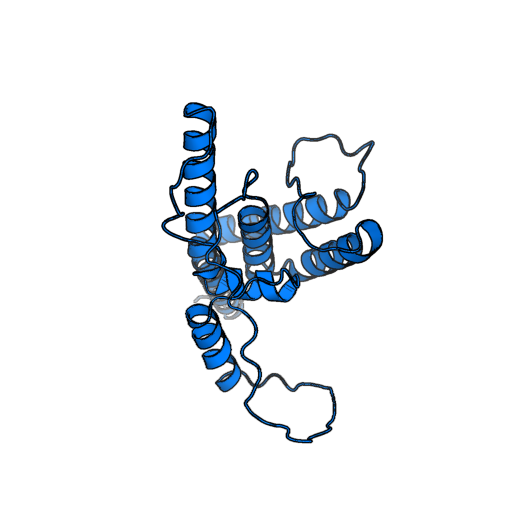. LYS A 1 166 ? -12.404 14.949 -3.692 1.00 49.94 166 LYS A C 1
ATOM 1304 O O . LYS A 1 166 ? -11.355 14.732 -4.284 1.00 49.94 166 LYS A O 1
ATOM 1309 N N . ASP A 1 167 ? -13.154 16.026 -3.867 1.00 46.72 167 ASP A N 1
ATOM 1310 C CA . ASP A 1 167 ? -12.722 17.193 -4.616 1.00 46.72 167 ASP A CA 1
ATOM 1311 C C . ASP A 1 167 ? -11.543 17.829 -3.859 1.00 46.72 167 ASP A C 1
ATOM 1313 O O . ASP A 1 167 ? -11.679 18.239 -2.704 1.00 46.72 167 ASP A O 1
ATOM 1317 N N . PHE A 1 168 ? -10.358 17.821 -4.471 1.00 53.22 168 PHE A N 1
ATOM 1318 C CA . PHE A 1 168 ? -9.097 18.270 -3.861 1.00 53.22 168 PHE A CA 1
ATOM 1319 C C . PHE A 1 168 ? -8.840 19.765 -4.071 1.00 53.22 168 PHE A C 1
ATOM 1321 O O . PHE A 1 168 ? -7.729 20.248 -3.862 1.00 53.22 168 PHE A O 1
ATOM 1328 N N . SER A 1 169 ? -9.874 20.519 -4.441 1.00 48.97 169 SER A N 1
ATOM 1329 C CA . SER A 1 169 ? -9.835 21.980 -4.538 1.00 48.97 169 SER A CA 1
ATOM 1330 C C . SER A 1 169 ? -9.368 22.657 -3.236 1.00 48.97 169 SER A C 1
ATOM 1332 O O . SER A 1 169 ? -8.816 23.749 -3.302 1.00 48.97 169 SER A O 1
ATOM 1334 N N . ASN A 1 170 ? -9.476 21.968 -2.088 1.00 52.50 170 ASN A N 1
ATOM 1335 C CA . ASN A 1 170 ? -8.885 22.341 -0.795 1.00 52.50 170 ASN A CA 1
ATOM 1336 C C . ASN A 1 170 ? -7.992 21.222 -0.215 1.00 52.50 170 ASN A C 1
ATOM 1338 O O . ASN A 1 170 ? -8.174 20.805 0.930 1.00 52.50 170 ASN A O 1
ATOM 1342 N N . ALA A 1 171 ? -7.073 20.665 -1.009 1.00 59.12 171 ALA A N 1
ATOM 1343 C CA . ALA A 1 171 ? -6.161 19.628 -0.526 1.00 59.12 171 ALA A CA 1
ATOM 1344 C C . ALA A 1 171 ? -5.256 20.154 0.602 1.00 59.12 171 ALA A C 1
ATOM 1346 O O . ALA A 1 171 ? -4.392 21.001 0.379 1.00 59.12 171 ALA A O 1
ATOM 1347 N N . GLU A 1 172 ? -5.422 19.621 1.812 1.00 64.88 172 GLU A N 1
ATOM 1348 C CA . GLU A 1 172 ? -4.561 19.927 2.958 1.00 64.88 172 GLU A CA 1
ATOM 1349 C C . GLU A 1 172 ? -3.512 18.828 3.182 1.00 64.88 172 GLU A C 1
ATOM 1351 O O . GLU A 1 172 ? -3.761 17.634 2.984 1.00 64.88 172 GLU A O 1
ATOM 1356 N N . GLY A 1 173 ? -2.322 19.228 3.637 1.00 75.44 173 GLY A N 1
ATOM 1357 C CA . GLY A 1 173 ? -1.227 18.306 3.949 1.00 75.44 173 GLY A CA 1
ATOM 1358 C C . GLY A 1 173 ? -0.683 17.594 2.707 1.00 75.44 173 GLY A C 1
ATOM 1359 O O . GLY A 1 173 ? -0.342 18.238 1.720 1.00 75.44 173 GLY A O 1
ATOM 1360 N N . CYS A 1 174 ? -0.589 16.264 2.770 1.00 84.88 174 CYS A N 1
ATOM 1361 C CA . CYS A 1 174 ? 0.018 15.421 1.729 1.00 84.88 174 CYS A CA 1
ATOM 1362 C C . CYS A 1 174 ? -1.004 14.678 0.858 1.00 84.88 174 CYS A C 1
ATOM 1364 O O . CYS A 1 174 ? -0.711 13.617 0.308 1.00 84.88 174 CYS A O 1
ATOM 1366 N N . GLN A 1 175 ? -2.231 15.194 0.767 1.00 82.75 175 GLN A N 1
ATOM 1367 C CA . GLN A 1 175 ? -3.319 14.560 0.017 1.00 82.75 175 GLN A CA 1
ATOM 1368 C C . GLN A 1 175 ? -3.018 14.428 -1.483 1.00 82.75 175 GLN A C 1
ATOM 1370 O O . GLN A 1 175 ? -3.316 13.388 -2.066 1.00 82.75 175 GLN A O 1
ATOM 1375 N N . ILE A 1 176 ? -2.368 15.431 -2.085 1.00 85.44 176 ILE A N 1
ATOM 1376 C CA . ILE A 1 176 ? -1.952 15.399 -3.497 1.00 85.44 176 ILE A CA 1
ATOM 1377 C C . ILE A 1 176 ? -0.992 14.227 -3.744 1.00 85.44 176 ILE A C 1
ATOM 1379 O O . ILE A 1 176 ? -1.194 13.446 -4.672 1.00 85.44 176 ILE A O 1
ATOM 1383 N N . ASP A 1 177 ? 0.006 14.041 -2.877 1.00 88.94 177 ASP A N 1
ATOM 1384 C CA . ASP A 1 177 ? 0.967 12.939 -2.996 1.00 88.94 177 ASP A CA 1
ATOM 1385 C C . ASP A 1 177 ? 0.313 11.568 -2.763 1.00 88.94 177 ASP A C 1
ATOM 1387 O O . ASP A 1 177 ? 0.654 10.587 -3.429 1.00 88.94 177 ASP A O 1
ATOM 1391 N N . MET A 1 178 ? -0.669 11.481 -1.853 1.00 86.25 178 MET A N 1
ATOM 1392 C CA . MET A 1 178 ? -1.462 10.258 -1.670 1.00 86.25 178 MET A CA 1
ATOM 1393 C C . MET A 1 178 ? -2.262 9.916 -2.928 1.00 86.25 178 MET A C 1
ATOM 1395 O O . MET A 1 178 ? -2.351 8.742 -3.292 1.00 86.25 178 MET A O 1
ATOM 1399 N N . GLN A 1 179 ? -2.843 10.923 -3.584 1.00 85.50 179 GLN A N 1
ATOM 1400 C CA . GLN A 1 179 ? -3.602 10.742 -4.816 1.00 85.50 179 GLN A CA 1
ATOM 1401 C C . GLN A 1 179 ? -2.687 10.331 -5.971 1.00 85.50 179 GLN A C 1
ATOM 1403 O O . GLN A 1 179 ? -3.015 9.390 -6.687 1.00 85.50 179 GLN A O 1
ATOM 1408 N N . ALA A 1 180 ? -1.523 10.968 -6.118 1.00 89.75 180 ALA A N 1
ATOM 14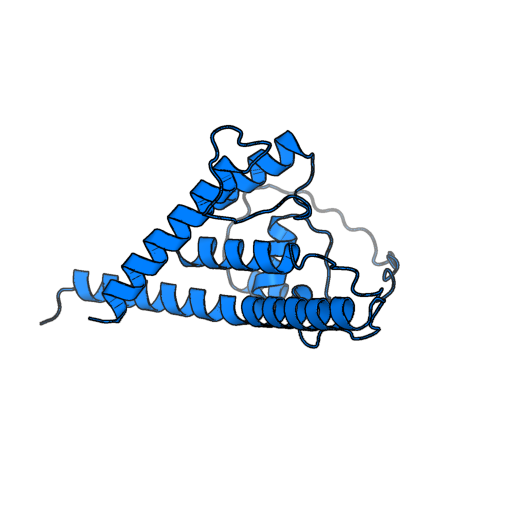09 C CA . ALA A 1 180 ? -0.537 10.606 -7.132 1.00 89.75 180 ALA A CA 1
ATOM 1410 C C . ALA A 1 180 ? -0.099 9.136 -6.995 1.00 89.75 180 ALA A C 1
ATOM 1412 O O . ALA A 1 180 ? -0.124 8.384 -7.971 1.00 89.75 180 ALA A O 1
ATOM 1413 N N . LEU A 1 181 ? 0.201 8.696 -5.766 1.00 90.81 181 LEU A N 1
ATOM 1414 C CA . LEU A 1 181 ? 0.496 7.292 -5.470 1.00 90.81 181 LEU A CA 1
ATOM 1415 C C . LEU A 1 181 ? -0.683 6.375 -5.828 1.00 90.81 181 LEU A C 1
ATOM 1417 O O . LEU A 1 181 ? -0.496 5.334 -6.462 1.00 90.81 181 LEU A O 1
ATOM 1421 N N . GLY A 1 182 ? -1.896 6.764 -5.424 1.00 89.44 182 GLY A N 1
ATOM 1422 C CA . GLY A 1 182 ? -3.119 6.011 -5.683 1.00 89.44 182 GLY A CA 1
ATOM 1423 C C . GLY A 1 182 ? -3.408 5.832 -7.174 1.00 89.44 182 GLY A C 1
ATOM 1424 O O . GLY A 1 182 ? -3.743 4.726 -7.609 1.00 89.44 182 GLY A O 1
ATOM 1425 N N . ASN A 1 183 ? -3.222 6.894 -7.957 1.00 90.38 183 ASN A N 1
ATOM 1426 C CA . ASN A 1 183 ? -3.394 6.896 -9.405 1.00 90.38 183 ASN A CA 1
ATOM 1427 C C . ASN A 1 183 ? -2.362 5.989 -10.076 1.00 90.38 183 ASN A C 1
ATOM 1429 O O . ASN A 1 183 ? -2.761 5.094 -10.815 1.00 90.38 183 ASN A O 1
ATOM 1433 N N . CYS A 1 184 ? -1.071 6.128 -9.742 1.00 93.81 184 CYS A N 1
ATOM 1434 C CA . CYS A 1 184 ? -0.026 5.269 -10.305 1.00 93.81 184 CYS A CA 1
ATOM 1435 C C . CYS A 1 184 ? -0.328 3.784 -10.068 1.00 93.81 184 CYS A C 1
ATOM 1437 O O . CYS A 1 184 ? -0.340 2.988 -11.005 1.00 93.81 184 CYS A O 1
ATOM 1439 N N . VAL A 1 185 ? -0.637 3.404 -8.823 1.00 92.94 185 VAL A N 1
ATOM 1440 C CA . VAL A 1 185 ? -0.966 2.013 -8.478 1.00 92.94 185 VAL A CA 1
ATOM 1441 C C . VAL A 1 185 ? -2.197 1.526 -9.244 1.00 92.94 185 VAL A C 1
ATOM 1443 O O . VAL A 1 185 ? -2.188 0.415 -9.768 1.00 92.94 185 VAL A O 1
ATOM 1446 N N . SER A 1 186 ? -3.247 2.344 -9.336 1.00 90.56 186 SER A N 1
ATOM 1447 C CA . SER A 1 186 ? -4.495 1.958 -10.005 1.00 90.56 186 SER A CA 1
ATOM 1448 C C . SER A 1 186 ? -4.313 1.781 -11.515 1.00 90.56 186 SER A C 1
ATOM 1450 O O . SER A 1 186 ? -4.800 0.801 -12.079 1.00 90.56 186 SER A O 1
ATOM 1452 N N . GLU A 1 187 ? -3.589 2.693 -12.165 1.00 92.94 187 GLU A N 1
ATOM 1453 C CA . GLU A 1 187 ? -3.284 2.630 -13.597 1.00 92.94 187 GLU A CA 1
ATOM 1454 C C . GLU A 1 187 ? -2.392 1.431 -13.921 1.00 92.94 187 GLU A C 1
ATOM 1456 O O . GLU A 1 187 ? -2.750 0.605 -14.759 1.00 92.94 187 GLU A O 1
ATOM 1461 N N . LYS A 1 188 ? -1.283 1.257 -13.190 1.00 92.94 188 LYS A N 1
ATOM 1462 C CA . LYS A 1 188 ? -0.360 0.133 -13.405 1.00 92.94 188 LYS A CA 1
ATOM 1463 C C . LYS A 1 188 ? -1.017 -1.219 -13.145 1.00 92.94 188 LYS A C 1
ATOM 1465 O O . LYS A 1 188 ? -0.752 -2.169 -13.878 1.00 92.94 188 LYS A O 1
ATOM 1470 N N . TRP A 1 189 ? -1.881 -1.313 -12.133 1.00 90.94 189 TRP A N 1
ATOM 1471 C CA . TRP A 1 189 ? -2.662 -2.523 -11.879 1.00 90.94 189 TRP A CA 1
ATOM 1472 C C . TRP A 1 189 ? -3.619 -2.828 -13.032 1.00 90.94 189 TRP A C 1
ATOM 1474 O O . TRP A 1 189 ? -3.685 -3.967 -13.491 1.00 90.94 189 TRP A O 1
ATOM 1484 N N . LYS A 1 190 ? -4.347 -1.817 -13.520 1.00 90.38 190 LYS A N 1
ATOM 1485 C CA . LYS A 1 190 ? -5.267 -1.967 -14.652 1.00 90.38 190 LYS A CA 1
ATOM 1486 C C . LYS A 1 190 ? -4.529 -2.448 -15.901 1.00 90.38 190 LYS A C 1
ATOM 1488 O O . LYS A 1 190 ? -4.989 -3.401 -16.527 1.00 90.38 190 LYS A O 1
ATOM 1493 N N . ASP A 1 191 ? -3.391 -1.840 -16.222 1.00 89.25 191 ASP A N 1
ATOM 1494 C CA . ASP A 1 191 ? -2.566 -2.217 -17.373 1.00 89.25 191 ASP A CA 1
ATOM 1495 C C . ASP A 1 191 ? -2.055 -3.657 -17.253 1.00 89.25 191 ASP A C 1
ATOM 1497 O O . ASP A 1 191 ? -2.193 -4.440 -18.192 1.00 89.25 191 ASP A O 1
ATOM 1501 N N . LEU A 1 192 ? -1.516 -4.033 -16.088 1.00 88.88 192 LEU A N 1
ATOM 1502 C CA . LEU A 1 192 ? -1.055 -5.397 -15.824 1.00 88.88 192 LEU A CA 1
ATOM 1503 C C . LEU A 1 192 ? -2.196 -6.408 -15.977 1.00 88.88 192 LEU A C 1
ATOM 1505 O O . LEU A 1 192 ? -2.056 -7.404 -16.680 1.00 88.88 192 LEU A O 1
ATOM 1509 N N . ASN A 1 193 ? -3.351 -6.133 -15.369 1.00 87.19 193 ASN A N 1
ATOM 1510 C CA . ASN A 1 193 ? -4.506 -7.021 -15.434 1.00 87.19 193 ASN A CA 1
ATOM 1511 C C . ASN A 1 193 ? -5.034 -7.169 -16.872 1.00 87.19 193 ASN A C 1
ATOM 1513 O O . ASN A 1 193 ? -5.489 -8.241 -17.260 1.00 87.19 193 ASN A O 1
ATOM 1517 N N . GLN A 1 194 ? -4.950 -6.121 -17.695 1.00 88.44 194 GLN A N 1
ATOM 1518 C CA . GLN A 1 194 ? -5.275 -6.210 -19.121 1.00 88.44 194 GLN A CA 1
ATOM 1519 C C . GLN A 1 194 ? -4.265 -7.033 -19.925 1.00 88.44 194 GLN A C 1
ATOM 1521 O O . GLN A 1 194 ? -4.642 -7.576 -20.958 1.00 88.44 194 GLN A O 1
ATOM 1526 N N . ARG A 1 195 ? -2.995 -7.107 -19.508 1.00 86.06 195 ARG A N 1
ATOM 1527 C CA . ARG A 1 195 ? -1.978 -7.942 -20.167 1.00 86.06 195 ARG A CA 1
ATOM 1528 C C . ARG A 1 195 ? -2.067 -9.410 -19.754 1.00 86.06 195 ARG A C 1
ATOM 1530 O O . ARG A 1 195 ? -1.873 -10.263 -20.605 1.00 86.06 195 ARG A O 1
ATOM 1537 N N . LEU A 1 196 ? -2.405 -9.687 -18.493 1.00 83.38 196 LEU A N 1
ATOM 1538 C CA . LEU A 1 196 ? -2.519 -11.050 -17.957 1.00 83.38 196 LEU A CA 1
ATOM 1539 C C . LEU A 1 196 ? -3.810 -11.781 -18.364 1.00 83.38 196 LEU A C 1
ATOM 1541 O O . LEU A 1 196 ? -3.818 -13.004 -18.395 1.00 83.38 196 LEU A O 1
ATOM 1545 N N . ASN A 1 197 ? -4.896 -11.057 -18.660 1.00 76.81 197 ASN A N 1
ATOM 1546 C CA . ASN A 1 197 ? -6.180 -11.645 -19.084 1.00 76.81 197 ASN A CA 1
ATOM 1547 C C . ASN A 1 197 ? -6.355 -11.704 -20.619 1.00 76.81 197 ASN A C 1
ATOM 1549 O O . ASN A 1 197 ? -7.488 -11.759 -21.101 1.00 76.81 197 ASN A O 1
ATOM 1553 N N . LYS A 1 198 ? -5.261 -11.618 -21.382 1.00 57.00 198 LYS A N 1
ATOM 1554 C CA . LYS A 1 198 ? -5.230 -11.802 -22.843 1.00 57.00 198 LYS A CA 1
ATOM 1555 C C . LYS A 1 198 ? -4.742 -13.199 -23.183 1.00 57.00 198 LYS A C 1
ATOM 1557 O O . LYS A 1 198 ? -5.256 -13.738 -24.185 1.00 57.00 198 LYS A O 1
#

Radius of gyration: 19.71 Å; chains: 1; bounding box: 55×40×61 Å

Sequence (198 aa):
MQSLKDYISSFADEQTYERLKQCGEIEDALTECQRIRKLAKKAKGKIDQEPSIRLTDTRAGMKIARYYDWGISNPKAEQAVAAMRGDSSFRSLHPSASEGVDAAQSEKMENRSQYKSTKCSKETHALWGCRAMALGCASELVTLKKCMVQKHESTDPKYFTYDSKKDFSNAEGCQIDMQALGNCVSEKWKDLNQRLNK

Foldseek 3Di:
DQDPVNVVVVVLLVQLVVLLVLLVLLVLQLVQVVVLLVVCVVVVHADPDDRPGHLQNRLLSVVVCVVFVVPDHDPVSVVVNVVCVVPDPDDDPDDDDDDDDDDDDPDDPPPPDGPPCNDSQSSVVSSLVSLCVSLVVVVLVVVLSVQCCVQPVHSPRPPDDLDQPDDCPPPPGSNVSSPVSSVSSVVSVVVSVVVVVD